Protein AF-A0A4P6EWJ6-F1 (afdb_monomer_lite)

pLDDT: mean 76.12, std 19.46, range [29.45, 96.94]

Structure (mmCIF, N/CA/C/O backbone):
data_AF-A0A4P6EWJ6-F1
#
_entry.id   AF-A0A4P6EWJ6-F1
#
loop_
_atom_site.group_PDB
_atom_site.id
_atom_site.type_symbol
_atom_site.label_atom_id
_atom_site.label_alt_id
_atom_site.label_comp_id
_atom_site.label_asym_id
_atom_site.label_entity_id
_atom_site.label_seq_id
_atom_site.pdbx_PDB_ins_code
_atom_site.Cartn_x
_atom_site.Cartn_y
_atom_site.Cartn_z
_atom_site.occupancy
_atom_site.B_iso_or_equiv
_atom_site.auth_seq_id
_atom_site.auth_comp_id
_atom_site.auth_asym_id
_atom_site.auth_atom_id
_atom_site.pdbx_PDB_model_num
ATOM 1 N N . MET A 1 1 ? 6.687 3.082 -28.411 1.00 35.84 1 MET A N 1
ATOM 2 C CA . MET A 1 1 ? 6.601 3.868 -27.161 1.00 35.84 1 MET A CA 1
ATOM 3 C C . MET A 1 1 ? 5.174 3.800 -26.616 1.00 35.84 1 MET A C 1
ATOM 5 O O . MET A 1 1 ? 4.365 4.621 -27.014 1.00 35.84 1 MET A O 1
ATOM 9 N N . ARG A 1 2 ? 4.834 2.785 -25.804 1.00 37.81 2 ARG A N 1
ATOM 10 C CA . ARG A 1 2 ? 3.519 2.645 -25.122 1.00 37.81 2 ARG A CA 1
ATOM 11 C C . ARG A 1 2 ? 3.607 2.034 -23.703 1.00 37.81 2 ARG A C 1
ATOM 13 O O . ARG A 1 2 ? 2.578 1.825 -23.083 1.00 37.81 2 ARG A O 1
ATOM 20 N N . ALA A 1 3 ? 4.812 1.764 -23.190 1.00 43.00 3 ALA A N 1
ATOM 21 C CA . ALA A 1 3 ? 5.028 1.130 -21.881 1.00 43.00 3 ALA A CA 1
ATOM 22 C C . ALA A 1 3 ? 4.764 2.073 -20.690 1.00 43.00 3 ALA A C 1
ATOM 24 O O . ALA A 1 3 ? 4.282 1.634 -19.653 1.00 43.00 3 ALA A O 1
ATOM 25 N N . ALA A 1 4 ? 5.019 3.375 -20.874 1.00 55.12 4 ALA A N 1
ATOM 26 C CA . ALA A 1 4 ? 4.929 4.393 -19.824 1.00 55.12 4 ALA A CA 1
ATOM 27 C C . ALA A 1 4 ? 3.506 4.606 -19.269 1.00 55.12 4 ALA A C 1
ATOM 29 O O . ALA A 1 4 ? 3.342 5.204 -18.212 1.00 55.12 4 ALA A O 1
ATOM 30 N N . ASN A 1 5 ? 2.467 4.113 -19.954 1.00 64.19 5 ASN A N 1
ATOM 31 C CA . ASN A 1 5 ? 1.088 4.380 -19.547 1.00 64.19 5 ASN A CA 1
ATOM 32 C C . ASN A 1 5 ? 0.628 3.512 -18.367 1.00 64.19 5 ASN A C 1
ATOM 34 O O . ASN A 1 5 ? -0.222 3.956 -17.611 1.00 64.19 5 ASN A O 1
ATOM 38 N N . VAL A 1 6 ? 1.167 2.300 -18.176 1.00 69.94 6 VAL A N 1
ATOM 39 C CA . VAL A 1 6 ? 0.648 1.385 -17.134 1.00 69.94 6 VAL A CA 1
ATOM 40 C C . VAL A 1 6 ? 1.059 1.827 -15.728 1.00 69.94 6 VAL A C 1
ATOM 42 O O . VAL A 1 6 ? 0.307 1.656 -14.771 1.00 69.94 6 VAL A O 1
ATOM 45 N N . PHE A 1 7 ? 2.226 2.456 -15.595 1.00 72.88 7 PHE A N 1
ATOM 46 C CA . PHE A 1 7 ? 2.675 3.029 -14.327 1.00 72.88 7 PHE A CA 1
ATOM 47 C C . PHE A 1 7 ? 2.057 4.391 -14.034 1.00 72.88 7 PHE A C 1
ATOM 49 O O . PHE A 1 7 ? 2.180 4.865 -12.910 1.00 72.88 7 PHE A O 1
ATOM 56 N N . LEU A 1 8 ? 1.400 5.007 -15.016 1.00 76.38 8 LEU A N 1
ATOM 57 C CA . LEU A 1 8 ? 0.816 6.331 -14.926 1.00 76.38 8 LEU A CA 1
ATOM 58 C C . LEU A 1 8 ? -0.686 6.235 -14.651 1.00 76.38 8 LEU A C 1
ATOM 60 O O . LEU A 1 8 ? -1.462 5.821 -15.505 1.00 76.38 8 LEU A O 1
ATOM 64 N N . LEU A 1 9 ? -1.096 6.662 -13.466 1.00 77.38 9 LEU A N 1
ATOM 65 C CA . LEU A 1 9 ? -2.496 6.845 -13.128 1.00 77.38 9 LEU A CA 1
ATOM 66 C C . LEU A 1 9 ? -3.010 8.165 -13.673 1.00 77.38 9 LEU A C 1
ATOM 68 O O . LEU A 1 9 ? -2.427 9.223 -13.423 1.00 77.38 9 LEU A O 1
ATOM 72 N N . ASP A 1 10 ? -4.144 8.078 -14.348 1.00 82.00 10 ASP A N 1
ATOM 73 C CA . ASP A 1 10 ? -5.021 9.208 -14.586 1.00 82.00 10 ASP A CA 1
ATOM 74 C C . ASP A 1 10 ? -5.808 9.574 -13.311 1.00 82.00 10 ASP A C 1
ATOM 76 O O . ASP A 1 10 ? -5.582 9.050 -12.211 1.00 82.00 10 ASP A O 1
ATOM 80 N N . GLU A 1 11 ? -6.746 10.509 -13.448 1.00 81.50 11 GLU A N 1
ATOM 81 C CA . GLU A 1 11 ? -7.572 10.963 -12.332 1.00 81.50 11 GLU A CA 1
ATOM 82 C C . GLU A 1 11 ? -8.442 9.837 -11.743 1.00 81.50 11 GLU A C 1
ATOM 84 O O . GLU A 1 11 ? -8.641 9.785 -10.527 1.00 81.50 11 GLU A O 1
ATOM 89 N N . GLU A 1 12 ? -8.926 8.907 -12.574 1.00 89.56 12 GLU A N 1
ATOM 90 C CA . GLU A 1 12 ? -9.763 7.790 -12.129 1.00 89.56 12 GLU A CA 1
ATOM 91 C C . GLU A 1 12 ? -8.951 6.771 -11.329 1.00 89.56 12 GLU A C 1
ATOM 93 O O . GLU A 1 12 ? -9.390 6.326 -10.265 1.00 89.56 12 GLU A O 1
ATOM 98 N N . GLY A 1 13 ? -7.742 6.448 -11.789 1.00 89.06 13 GLY A N 1
ATOM 99 C CA . GLY A 1 13 ? -6.823 5.559 -11.087 1.00 89.06 13 GLY A CA 1
ATOM 100 C C . GLY A 1 13 ? -6.373 6.131 -9.748 1.00 89.06 13 GLY A C 1
ATOM 101 O O . GLY A 1 13 ? -6.347 5.420 -8.737 1.00 89.06 13 GLY A O 1
ATOM 102 N N . LEU A 1 14 ? -6.086 7.436 -9.702 1.00 85.19 14 LEU A N 1
ATOM 103 C CA . LEU A 1 14 ? -5.769 8.125 -8.453 1.00 85.19 14 LEU A CA 1
ATOM 104 C C . LEU A 1 14 ? -6.970 8.134 -7.498 1.00 85.19 14 LEU A C 1
ATOM 106 O O . LEU A 1 14 ? -6.815 7.869 -6.304 1.00 85.19 14 LEU A O 1
ATOM 110 N N . ALA A 1 15 ? -8.174 8.398 -8.011 1.00 88.31 15 ALA A N 1
ATOM 111 C CA . ALA A 1 15 ? -9.394 8.347 -7.215 1.00 88.31 15 ALA A CA 1
ATOM 112 C C . ALA A 1 15 ? -9.649 6.944 -6.651 1.00 88.31 15 ALA A C 1
ATOM 114 O O . ALA A 1 15 ? -10.010 6.821 -5.477 1.00 88.31 15 ALA A O 1
ATOM 115 N N . LEU A 1 16 ? -9.417 5.893 -7.444 1.00 94.38 16 LEU A N 1
ATOM 116 C CA . LEU A 1 16 ? -9.535 4.510 -6.994 1.00 94.38 16 LEU A CA 1
ATOM 117 C C . LEU A 1 16 ? -8.551 4.219 -5.858 1.00 94.38 16 LEU A C 1
ATOM 119 O O . LEU A 1 16 ? -8.975 3.768 -4.795 1.00 94.38 16 LEU A O 1
ATOM 123 N N . LEU A 1 17 ? -7.266 4.544 -6.029 1.00 92.06 17 LEU A N 1
ATOM 124 C CA . LEU A 1 17 ? -6.255 4.379 -4.982 1.00 92.06 17 LEU A CA 1
ATOM 125 C C . LEU A 1 17 ? -6.685 5.036 -3.659 1.00 92.06 17 LEU A C 1
ATOM 127 O O . LEU A 1 17 ? -6.653 4.401 -2.602 1.00 92.06 17 LEU A O 1
ATOM 131 N N . LEU A 1 18 ? -7.113 6.300 -3.715 1.00 88.38 18 LEU A N 1
ATOM 132 C CA . LEU A 1 18 ? -7.520 7.053 -2.528 1.00 88.38 18 LEU A CA 1
ATOM 133 C C . LEU A 1 18 ? -8.762 6.454 -1.862 1.00 88.38 18 LEU A C 1
ATOM 135 O O . LEU A 1 18 ? -8.810 6.360 -0.634 1.00 88.38 18 LEU A O 1
ATOM 139 N N . LYS A 1 19 ? -9.735 5.992 -2.655 1.00 94.38 19 LYS A N 1
ATOM 140 C CA . LYS A 1 19 ? -10.938 5.317 -2.151 1.00 94.38 19 LYS A CA 1
ATOM 141 C C . LYS A 1 19 ? -10.616 3.966 -1.511 1.00 94.38 19 LYS A C 1
ATOM 143 O O . LYS A 1 19 ? -11.203 3.654 -0.480 1.00 94.38 19 LYS A O 1
ATOM 148 N N . LEU A 1 20 ? -9.664 3.198 -2.046 1.00 95.31 20 LEU A N 1
ATOM 149 C CA . LEU A 1 20 ? -9.211 1.942 -1.432 1.00 95.31 20 LEU A CA 1
ATOM 150 C C . LEU A 1 20 ? -8.508 2.188 -0.090 1.00 95.31 20 LEU A C 1
ATOM 152 O O . LEU A 1 20 ? -8.797 1.509 0.894 1.00 95.31 20 LEU A O 1
ATOM 156 N N . ILE A 1 21 ? -7.637 3.197 -0.017 1.00 91.75 21 ILE A N 1
ATOM 157 C CA . ILE A 1 21 ? -6.984 3.608 1.235 1.00 91.75 21 ILE A CA 1
ATOM 158 C C . ILE A 1 21 ? -8.031 4.066 2.266 1.00 91.75 21 ILE A C 1
ATOM 160 O O . ILE A 1 21 ? -8.003 3.629 3.417 1.00 91.75 21 ILE A O 1
ATOM 164 N N . TYR A 1 22 ? -8.995 4.894 1.851 1.00 93.44 22 TYR A N 1
ATOM 165 C CA . TYR A 1 22 ? -10.098 5.340 2.705 1.00 93.44 22 TYR A CA 1
ATOM 166 C C . TYR A 1 22 ? -10.958 4.165 3.193 1.00 93.44 22 TYR A C 1
ATOM 168 O O . TYR A 1 22 ? -11.315 4.094 4.367 1.00 93.44 22 TYR A O 1
ATOM 176 N N . ARG A 1 23 ? -11.242 3.193 2.318 1.00 96.00 23 ARG A N 1
ATOM 177 C CA . ARG A 1 23 ? -11.996 1.984 2.663 1.00 96.00 23 ARG A CA 1
ATOM 178 C C . ARG A 1 23 ? -11.313 1.179 3.767 1.00 96.00 23 ARG A C 1
ATOM 180 O O . ARG A 1 23 ? -12.006 0.728 4.674 1.00 96.00 23 ARG A O 1
ATOM 187 N N . ARG A 1 24 ? -9.981 1.046 3.740 1.00 93.94 24 ARG A N 1
ATOM 188 C CA . ARG A 1 24 ? -9.231 0.390 4.828 1.00 93.94 24 ARG A CA 1
ATOM 189 C C . ARG A 1 24 ? -9.426 1.104 6.169 1.00 93.94 24 ARG A C 1
ATOM 191 O O . ARG A 1 24 ? -9.670 0.446 7.174 1.00 93.94 24 ARG A O 1
ATOM 198 N N . MET A 1 25 ? -9.409 2.439 6.180 1.00 94.19 25 MET A N 1
ATOM 199 C CA . MET A 1 25 ? -9.667 3.222 7.400 1.00 94.19 25 MET A CA 1
ATOM 200 C C . MET A 1 25 ? -11.081 3.001 7.938 1.00 94.19 25 MET A C 1
ATOM 202 O O . MET A 1 25 ? -11.260 2.865 9.144 1.00 94.19 25 MET A O 1
ATOM 206 N N . GLU A 1 26 ? -12.085 2.949 7.059 1.00 96.44 26 GLU A N 1
ATOM 207 C CA . GLU A 1 26 ? -13.473 2.668 7.450 1.00 96.44 26 GLU A CA 1
ATOM 208 C C . GLU A 1 26 ? -13.625 1.278 8.076 1.00 96.44 26 GLU A C 1
ATOM 210 O O . GLU A 1 26 ? -14.341 1.119 9.069 1.00 96.44 26 GLU A O 1
ATOM 215 N N . MET A 1 27 ? -12.942 0.273 7.522 1.00 95.69 27 MET A N 1
ATOM 216 C CA . MET A 1 27 ? -12.944 -1.084 8.071 1.00 95.69 27 MET A CA 1
ATOM 217 C C . MET A 1 27 ? -12.336 -1.122 9.473 1.00 95.69 27 MET A C 1
ATOM 219 O O . MET A 1 27 ? -12.952 -1.654 10.397 1.00 95.69 27 MET A O 1
ATOM 223 N N . ASP A 1 28 ? -11.172 -0.502 9.650 1.00 95.44 28 ASP A N 1
ATOM 224 C CA . ASP A 1 28 ? -10.484 -0.442 10.937 1.00 95.44 28 ASP A CA 1
ATOM 225 C C . ASP A 1 28 ? -11.310 0.308 11.999 1.00 95.44 28 ASP A C 1
ATOM 227 O O . ASP A 1 28 ? -11.557 -0.206 13.091 1.00 95.44 28 ASP A O 1
ATOM 231 N N . ILE A 1 29 ? -11.857 1.476 11.646 1.00 96.69 29 ILE A N 1
ATOM 232 C CA . ILE A 1 29 ? -12.776 2.238 12.506 1.00 96.69 29 ILE A CA 1
ATOM 233 C C . ILE A 1 29 ? -14.011 1.401 12.866 1.00 96.69 29 ILE A C 1
ATOM 235 O O . ILE A 1 29 ? -14.494 1.470 13.999 1.00 96.69 29 ILE A O 1
ATOM 239 N N . THR A 1 30 ? -14.533 0.598 11.938 1.00 96.94 30 THR A N 1
ATOM 240 C CA . THR A 1 30 ? -15.674 -0.292 12.200 1.00 96.94 30 THR A CA 1
ATOM 241 C C . THR A 1 30 ? -15.310 -1.401 13.193 1.00 96.94 30 THR A C 1
ATOM 243 O O . THR A 1 30 ? -16.078 -1.640 14.128 1.00 96.94 30 THR A O 1
ATOM 246 N N . SER A 1 31 ? -14.137 -2.033 13.058 1.00 94.50 31 SER A N 1
ATOM 247 C CA . SER A 1 31 ? -13.639 -3.039 14.017 1.00 94.50 31 SER A CA 1
ATOM 248 C C . SER A 1 31 ? -13.463 -2.451 15.425 1.00 94.50 31 SER A C 1
ATOM 250 O O . SER A 1 31 ? -13.846 -3.063 16.428 1.00 94.50 31 SER A O 1
ATOM 252 N N . GLU A 1 32 ? -12.958 -1.221 15.523 1.00 94.50 32 GLU A N 1
ATOM 253 C CA . GLU A 1 32 ? -12.807 -0.494 16.791 1.00 94.50 32 GLU A CA 1
ATOM 254 C C . GLU A 1 32 ? -14.163 -0.178 17.449 1.00 94.50 32 GLU A C 1
ATOM 256 O O . GLU A 1 32 ? -14.333 -0.357 18.658 1.00 94.50 32 GLU A O 1
ATOM 261 N N . HIS A 1 33 ? -15.177 0.217 16.666 1.00 96.06 33 HIS A N 1
ATOM 262 C CA . HIS A 1 33 ? -16.541 0.387 17.186 1.00 96.06 33 HIS A CA 1
ATOM 263 C C . HIS A 1 33 ? -17.119 -0.927 17.719 1.00 96.06 33 HIS A C 1
ATOM 265 O O . HIS A 1 33 ? -17.754 -0.938 18.776 1.00 96.06 33 HIS A O 1
ATOM 271 N N . GLN A 1 34 ? -16.911 -2.039 17.008 1.00 95.69 34 GLN A N 1
ATOM 272 C CA . GLN A 1 34 ? -17.389 -3.349 17.451 1.00 95.69 34 GLN A CA 1
ATOM 273 C C . GLN A 1 34 ? -16.730 -3.768 18.771 1.00 95.69 34 GLN A C 1
ATOM 275 O O . GLN A 1 34 ? -17.418 -4.261 19.668 1.00 95.69 34 GLN A O 1
ATOM 280 N N . GLU A 1 35 ? -15.430 -3.518 18.941 1.00 93.88 35 GLU A N 1
ATOM 281 C CA . GLU A 1 35 ? -14.739 -3.740 20.216 1.00 93.88 35 GLU A CA 1
ATOM 282 C C . GLU A 1 35 ? -15.316 -2.876 21.340 1.00 93.88 35 GLU A C 1
ATOM 284 O O . GLU A 1 35 ? -15.569 -3.381 22.438 1.00 93.88 35 GLU A O 1
ATOM 289 N N . LEU A 1 36 ? -15.587 -1.598 21.067 1.00 94.38 36 LEU A N 1
ATOM 290 C CA . LEU A 1 36 ? -16.180 -0.689 22.045 1.00 94.38 36 LEU A CA 1
ATOM 291 C C . LEU A 1 36 ? -17.557 -1.188 22.520 1.00 94.38 36 LEU A C 1
ATOM 293 O O . LEU A 1 36 ? -17.818 -1.218 23.725 1.00 94.38 36 LEU A O 1
ATOM 297 N N . ILE A 1 37 ? -18.403 -1.661 21.597 1.00 95.44 37 ILE A N 1
ATOM 298 C CA . ILE A 1 37 ? -19.711 -2.266 21.904 1.00 95.44 37 ILE A CA 1
ATOM 299 C C . ILE A 1 37 ? -19.540 -3.519 22.777 1.00 95.44 37 ILE A C 1
ATOM 301 O O . ILE A 1 37 ? -20.247 -3.688 23.775 1.00 95.44 37 ILE A O 1
ATOM 305 N N . GLN A 1 38 ? -18.578 -4.390 22.451 1.00 94.88 38 GLN A N 1
ATOM 306 C CA . GLN A 1 38 ? -18.293 -5.591 23.243 1.00 94.88 38 GLN A CA 1
ATOM 307 C C . GLN A 1 38 ? -17.794 -5.256 24.658 1.00 94.88 38 GLN A C 1
ATOM 309 O O . GLN A 1 38 ? -18.154 -5.939 25.622 1.00 94.88 38 GLN A O 1
ATOM 314 N N . LEU A 1 39 ? -16.968 -4.217 24.811 1.00 92.75 39 LEU A N 1
ATOM 315 C CA . LEU A 1 39 ? -16.503 -3.745 26.117 1.00 92.75 39 LEU A CA 1
ATOM 316 C C . LEU A 1 39 ? -17.647 -3.148 26.941 1.00 92.75 39 LEU A C 1
ATOM 318 O O . LEU A 1 39 ? -17.753 -3.461 28.128 1.00 92.75 39 LEU A O 1
ATOM 322 N N . GLN A 1 40 ? -18.533 -2.370 26.316 1.00 91.94 40 GLN A N 1
ATOM 323 C CA . GLN A 1 40 ? -19.712 -1.805 26.970 1.00 91.94 40 GLN A CA 1
ATOM 324 C C . GLN A 1 40 ? -20.666 -2.898 27.470 1.00 91.94 40 GLN A C 1
ATOM 326 O O . GLN A 1 40 ? -21.129 -2.847 28.610 1.00 91.94 40 GLN A O 1
ATOM 331 N N . ALA A 1 41 ? -20.917 -3.929 26.656 1.00 92.75 41 ALA A N 1
ATOM 332 C CA . ALA A 1 41 ? -21.726 -5.077 27.062 1.00 92.75 41 ALA A CA 1
ATOM 333 C C . ALA A 1 41 ? -21.132 -5.774 28.302 1.00 92.75 41 ALA A C 1
ATOM 335 O O . ALA A 1 41 ? -21.830 -5.974 29.298 1.00 92.75 41 ALA A O 1
ATOM 336 N N . LYS A 1 42 ? -19.816 -6.035 28.300 1.00 90.50 42 LYS A N 1
ATOM 337 C CA . LYS A 1 42 ? -19.099 -6.624 29.448 1.00 90.50 42 LYS A CA 1
ATOM 338 C C . LYS A 1 42 ? -19.153 -5.733 30.697 1.00 90.50 42 LYS A C 1
ATOM 340 O O . LYS A 1 42 ? -19.256 -6.240 31.814 1.00 90.50 42 LYS A O 1
ATOM 345 N N . GLN A 1 43 ? -19.089 -4.412 30.538 1.00 87.38 43 GLN A N 1
ATOM 346 C CA . GLN A 1 43 ? -19.181 -3.451 31.643 1.00 87.38 43 GLN A CA 1
ATOM 347 C C . GLN A 1 43 ? -20.584 -3.435 32.275 1.00 87.38 43 GLN A C 1
ATOM 349 O O . GLN A 1 43 ? -20.715 -3.378 33.505 1.00 87.38 43 GLN A O 1
ATOM 354 N N . ASN A 1 44 ? -21.630 -3.534 31.449 1.00 87.06 44 ASN A N 1
ATOM 355 C CA . ASN A 1 44 ? -23.016 -3.632 31.902 1.00 87.06 44 ASN A CA 1
ATOM 356 C C . ASN A 1 44 ? -23.253 -4.926 32.698 1.00 87.06 44 ASN A C 1
ATOM 358 O O . ASN A 1 44 ? -23.840 -4.876 33.778 1.00 87.06 44 ASN A O 1
ATOM 362 N N . GLU A 1 45 ? -22.723 -6.061 32.231 1.00 87.94 45 GLU A N 1
ATOM 363 C CA . GLU A 1 45 ? -22.791 -7.342 32.952 1.00 87.94 45 GLU A CA 1
ATOM 364 C C . GLU A 1 45 ? -22.064 -7.302 34.307 1.00 87.94 45 GLU A C 1
ATOM 366 O O . GLU A 1 45 ? -22.560 -7.826 35.306 1.00 87.94 45 GLU A O 1
ATOM 371 N N . LEU A 1 46 ? -20.886 -6.671 34.368 1.00 84.94 46 LEU A N 1
ATOM 372 C CA . LEU A 1 46 ? -20.119 -6.534 35.611 1.00 84.94 46 LEU A CA 1
ATOM 373 C C . LEU A 1 46 ? -20.803 -5.608 36.618 1.00 84.94 46 LEU A C 1
ATOM 375 O O . LEU A 1 46 ? -20.755 -5.873 37.818 1.00 84.94 46 LEU A O 1
ATOM 379 N N . SER A 1 47 ? -21.470 -4.554 36.145 1.00 79.00 47 SER A N 1
ATOM 380 C CA . SER A 1 47 ? -22.176 -3.597 37.005 1.00 79.00 47 SER A CA 1
ATOM 381 C C . SER A 1 47 ? -23.380 -4.216 37.725 1.00 79.00 47 SER A C 1
ATOM 383 O O . SER A 1 47 ? -23.800 -3.697 38.755 1.00 79.00 47 SER A O 1
ATOM 385 N N . GLN A 1 48 ? -23.895 -5.349 37.236 1.00 81.62 48 GLN A N 1
ATOM 386 C CA . GLN A 1 48 ? -24.953 -6.119 37.896 1.00 81.62 48 GLN A CA 1
ATOM 387 C C . GLN A 1 48 ? -24.434 -7.039 39.018 1.00 81.62 48 GLN A C 1
ATOM 389 O O . GLN A 1 48 ? -25.231 -7.563 39.794 1.00 81.62 48 GLN A O 1
ATOM 394 N N . LYS A 1 49 ? -23.114 -7.251 39.139 1.00 80.00 49 LYS A N 1
ATOM 395 C CA . LYS A 1 49 ? -22.516 -8.164 40.126 1.00 80.00 49 LYS A CA 1
ATOM 396 C C . LYS A 1 49 ? -21.847 -7.383 41.266 1.00 80.00 49 LYS A C 1
ATOM 398 O O . LYS A 1 49 ? -20.839 -6.712 41.066 1.00 80.00 49 LYS A O 1
ATOM 403 N N . SER A 1 50 ? -22.324 -7.525 42.503 1.00 73.81 50 SER A N 1
ATOM 404 C CA . SER A 1 50 ? -21.717 -6.888 43.689 1.00 73.81 50 SER A CA 1
ATOM 405 C C . SER A 1 50 ? -20.480 -7.644 44.208 1.00 73.81 50 SER A C 1
ATOM 407 O O . SER A 1 50 ? -20.532 -8.864 44.351 1.00 73.81 50 SER A O 1
ATOM 409 N N . GLY A 1 51 ? -19.382 -6.940 44.524 1.00 77.88 51 GLY A N 1
ATOM 410 C CA . GLY A 1 51 ? -18.190 -7.511 45.179 1.00 77.88 51 GLY A CA 1
ATOM 411 C C . GLY A 1 51 ? -16.884 -6.735 44.927 1.00 77.88 51 GLY A C 1
ATOM 412 O O . GLY A 1 51 ? -16.738 -6.076 43.902 1.00 77.88 51 GLY A O 1
ATOM 413 N N . LEU A 1 52 ? -15.911 -6.847 45.840 1.00 76.50 52 LEU A N 1
ATOM 414 C CA . LEU A 1 52 ? -14.605 -6.151 45.792 1.00 76.50 52 LEU A CA 1
ATOM 415 C C . LEU A 1 52 ? -13.740 -6.557 44.575 1.00 76.50 52 LEU A C 1
ATOM 417 O O . LEU A 1 52 ? -13.060 -5.732 43.969 1.00 76.50 52 LEU A O 1
ATOM 421 N N . PHE A 1 53 ? -13.815 -7.824 44.156 1.00 76.75 53 PHE A N 1
ATOM 422 C CA . PHE A 1 53 ? -13.182 -8.288 42.914 1.00 76.75 53 PHE A CA 1
ATOM 423 C C . PHE A 1 53 ? -13.861 -7.709 41.663 1.00 76.75 53 PHE A C 1
ATOM 425 O O . PHE A 1 53 ? -13.195 -7.424 40.667 1.00 76.75 53 PHE A O 1
ATOM 432 N N . ASN A 1 54 ? -15.174 -7.464 41.721 1.00 76.38 54 ASN A N 1
ATOM 433 C CA . ASN A 1 54 ? -15.918 -6.882 40.605 1.00 76.38 54 ASN A CA 1
ATOM 434 C C . ASN A 1 54 ? -15.610 -5.391 40.440 1.00 76.38 54 ASN A C 1
ATOM 436 O O . ASN A 1 54 ? -15.566 -4.922 39.307 1.00 76.38 54 ASN A O 1
ATOM 440 N N . SER A 1 55 ? -15.323 -4.655 41.522 1.00 73.19 55 SER A N 1
ATOM 441 C CA . SER A 1 55 ? -14.902 -3.250 41.424 1.00 73.19 55 SER A CA 1
ATOM 442 C C . SER A 1 55 ? -13.521 -3.087 40.784 1.00 73.19 55 SER A C 1
ATOM 444 O O . SER A 1 55 ? -13.340 -2.186 39.968 1.00 73.19 55 SER A O 1
ATOM 446 N N . LEU A 1 56 ? -12.566 -3.976 41.088 1.00 77.81 56 LEU A N 1
ATOM 447 C CA . LEU A 1 56 ? -11.254 -3.971 40.428 1.00 77.81 56 LEU A CA 1
ATOM 448 C C . LEU A 1 56 ? -11.376 -4.334 38.942 1.00 77.81 56 LEU A C 1
ATOM 450 O O . LEU A 1 56 ? -10.851 -3.621 38.087 1.00 77.81 56 LEU A O 1
ATOM 454 N N . ASN A 1 57 ? -12.137 -5.386 38.618 1.00 78.19 57 ASN A N 1
ATOM 455 C CA . ASN A 1 57 ? -12.413 -5.757 37.227 1.00 78.19 57 ASN A CA 1
ATOM 456 C C . ASN A 1 57 ? -13.116 -4.634 36.457 1.00 78.19 57 ASN A C 1
ATOM 458 O O . ASN A 1 57 ? -12.778 -4.388 35.300 1.00 78.19 57 ASN A O 1
ATOM 462 N N . LYS A 1 58 ? -14.056 -3.929 37.096 1.00 81.44 58 LYS A N 1
ATOM 463 C CA . LYS A 1 58 ? -14.731 -2.771 36.510 1.00 81.44 58 LYS A CA 1
ATOM 464 C C . LYS A 1 58 ? -13.737 -1.659 36.181 1.00 81.44 58 LYS A C 1
ATOM 466 O O . LYS A 1 58 ? -13.699 -1.236 35.038 1.00 81.44 58 LYS A O 1
ATOM 471 N N . MET A 1 59 ? -12.865 -1.270 37.113 1.00 82.00 59 MET A N 1
ATOM 472 C CA . MET A 1 59 ? -11.855 -0.230 36.871 1.00 82.00 59 MET A CA 1
ATOM 473 C C . MET A 1 59 ? -10.945 -0.558 35.673 1.00 82.00 59 MET A C 1
ATOM 475 O O . MET A 1 59 ? -10.695 0.303 34.832 1.00 82.00 59 MET A O 1
ATOM 479 N N . HIS A 1 60 ? -10.488 -1.810 35.550 1.00 83.19 60 HIS A N 1
ATOM 480 C CA . HIS A 1 60 ? -9.692 -2.237 34.395 1.00 83.19 60 HIS A CA 1
ATOM 481 C C . HIS A 1 60 ? -10.474 -2.162 33.076 1.00 83.19 60 HIS A C 1
ATOM 483 O O . HIS A 1 60 ? -9.915 -1.769 32.051 1.00 83.19 60 HIS A O 1
ATOM 489 N N . LYS A 1 61 ? -11.762 -2.527 33.084 1.00 86.56 61 LYS A N 1
ATOM 490 C CA . LYS A 1 61 ? -12.624 -2.437 31.897 1.00 86.56 61 LYS A CA 1
ATOM 491 C C . LYS A 1 61 ? -12.976 -0.998 31.539 1.00 86.56 61 LYS A C 1
ATOM 493 O O . LYS A 1 61 ? -12.961 -0.684 30.357 1.00 86.56 61 LYS A O 1
ATOM 498 N N . ASP A 1 62 ? -13.191 -0.133 32.523 1.00 86.00 62 ASP A N 1
ATOM 499 C CA . ASP A 1 62 ? -13.426 1.300 32.327 1.00 86.00 62 ASP A CA 1
ATOM 500 C C . ASP A 1 62 ? -12.193 1.958 31.685 1.00 86.00 62 ASP A C 1
ATOM 502 O O . ASP A 1 62 ? -12.312 2.719 30.725 1.00 86.00 62 ASP A O 1
ATOM 506 N N . GLN A 1 63 ? -10.990 1.594 32.144 1.00 90.75 63 GLN A N 1
ATOM 507 C CA . GLN A 1 63 ? -9.744 2.060 31.537 1.00 90.75 63 GLN A CA 1
ATOM 508 C C . GLN A 1 63 ? -9.577 1.544 30.099 1.00 90.75 63 GLN A C 1
ATOM 510 O O . GLN A 1 63 ? -9.179 2.309 29.222 1.00 90.75 63 GLN A O 1
ATOM 515 N N . ALA A 1 64 ? -9.872 0.265 29.841 1.00 89.50 64 ALA A N 1
ATOM 516 C CA . ALA A 1 64 ? -9.820 -0.296 28.490 1.00 89.50 64 ALA A CA 1
ATOM 517 C C . ALA A 1 64 ? -10.826 0.395 27.554 1.00 89.50 64 ALA A C 1
ATOM 519 O O . ALA A 1 64 ? -10.448 0.820 26.467 1.00 89.50 64 ALA A O 1
ATOM 520 N N . PHE A 1 65 ? -12.068 0.583 28.006 1.00 92.69 65 PHE A N 1
ATOM 521 C CA . PHE A 1 65 ? -13.116 1.293 27.275 1.00 92.69 65 PHE A CA 1
ATOM 522 C C . PHE A 1 65 ? -12.684 2.720 26.920 1.00 92.69 65 PHE A C 1
ATOM 524 O O . PHE A 1 65 ? -12.747 3.106 25.757 1.00 92.69 65 PHE A O 1
ATOM 531 N N . SER A 1 66 ? -12.159 3.474 27.894 1.00 91.69 66 SER A N 1
ATOM 532 C CA . SER A 1 66 ? -11.675 4.839 27.667 1.00 91.69 66 SER A CA 1
ATOM 533 C C . SER A 1 66 ? -10.526 4.893 26.655 1.00 91.69 66 SER A C 1
ATOM 535 O O . SER A 1 66 ? -10.495 5.805 25.834 1.00 91.69 66 SER A O 1
ATOM 537 N N . LYS A 1 67 ? -9.596 3.927 26.685 1.00 92.38 67 LYS A N 1
ATOM 538 C CA . LYS A 1 67 ? -8.490 3.848 25.714 1.00 92.38 67 LYS A CA 1
ATOM 539 C C . LYS A 1 67 ? -8.979 3.553 24.296 1.00 92.38 67 LYS A C 1
ATOM 541 O O . LYS A 1 67 ? -8.517 4.197 23.360 1.00 92.38 67 LYS A O 1
ATOM 546 N N . VAL A 1 68 ? -9.903 2.600 24.135 1.00 92.50 68 VAL A N 1
ATOM 547 C CA . VAL A 1 68 ? -10.497 2.276 22.824 1.00 92.50 68 VAL A CA 1
ATOM 548 C C . VAL A 1 68 ? -11.284 3.472 22.293 1.00 92.50 68 VAL A C 1
ATOM 550 O O . VAL A 1 68 ? -11.109 3.853 21.142 1.00 92.50 68 VAL A O 1
ATOM 553 N N . GLN A 1 69 ? -12.085 4.123 23.140 1.00 94.75 69 GLN A N 1
ATOM 554 C CA . GLN A 1 69 ? -12.847 5.313 22.761 1.00 94.75 69 GLN A CA 1
ATOM 555 C C . GLN A 1 69 ? -11.935 6.465 22.316 1.00 94.75 69 GLN A C 1
ATOM 557 O O . GLN A 1 69 ? -12.197 7.100 21.297 1.00 94.75 69 GLN A O 1
ATOM 562 N N . GLU A 1 70 ? -10.852 6.731 23.049 1.00 94.06 70 GLU A N 1
ATOM 563 C CA . GLU A 1 70 ? -9.882 7.762 22.678 1.00 94.06 70 GLU A CA 1
ATOM 564 C C . GLU A 1 70 ? -9.185 7.436 21.350 1.00 94.06 70 GLU A C 1
ATOM 566 O O . GLU A 1 70 ? -9.098 8.299 20.473 1.00 94.06 70 GLU A O 1
ATOM 571 N N . ARG A 1 71 ? -8.731 6.189 21.171 1.00 92.00 71 ARG A N 1
ATOM 572 C CA . ARG A 1 71 ? -8.116 5.729 19.919 1.00 92.00 71 ARG A CA 1
ATOM 573 C C . ARG A 1 71 ? -9.078 5.872 18.742 1.00 92.00 71 ARG A C 1
ATOM 575 O O . ARG A 1 71 ? -8.690 6.395 17.702 1.00 92.00 71 ARG A O 1
ATOM 582 N N . LEU A 1 72 ? -10.338 5.489 18.929 1.00 94.81 72 LEU A N 1
ATOM 583 C CA . LEU A 1 72 ? -11.384 5.605 17.923 1.00 94.81 72 LEU A CA 1
ATOM 584 C C . LEU A 1 72 ? -11.616 7.059 17.490 1.00 94.81 72 LEU A C 1
ATOM 586 O O . LEU A 1 72 ? -11.623 7.342 16.293 1.00 94.81 72 LEU A O 1
ATOM 590 N N . LEU A 1 73 ? -11.730 7.988 18.445 1.00 94.88 73 LEU A N 1
ATOM 591 C CA . LEU A 1 73 ? -11.870 9.419 18.148 1.00 94.88 73 LEU A CA 1
ATOM 592 C C . LEU A 1 73 ? -10.672 9.953 17.353 1.00 94.88 73 LEU A C 1
ATOM 594 O O . LEU A 1 73 ? -10.843 10.726 16.412 1.00 94.88 73 LEU A O 1
ATOM 598 N N . ARG A 1 74 ? -9.454 9.521 17.699 1.00 93.25 74 ARG A N 1
ATOM 599 C CA . ARG A 1 74 ? -8.234 9.915 16.980 1.00 93.25 74 ARG A CA 1
ATOM 600 C C . ARG A 1 74 ? -8.189 9.339 15.563 1.00 93.25 74 ARG A C 1
ATOM 602 O O . ARG A 1 74 ? -7.833 10.067 14.642 1.00 93.25 74 ARG A O 1
ATOM 609 N N . LYS A 1 75 ? -8.588 8.077 15.366 1.00 93.56 75 LYS A N 1
ATOM 610 C CA . LYS A 1 75 ? -8.690 7.446 14.037 1.00 93.56 75 LYS A CA 1
ATOM 611 C C . LYS A 1 75 ? -9.747 8.126 13.163 1.00 93.56 75 LYS A C 1
ATOM 613 O O . LYS A 1 75 ? -9.482 8.380 11.992 1.00 93.56 75 LYS A O 1
ATOM 618 N N . GLN A 1 76 ? -10.896 8.494 13.733 1.00 95.56 76 GLN A N 1
ATOM 619 C CA . GLN A 1 76 ? -11.927 9.280 13.044 1.00 95.56 76 GLN A CA 1
ATOM 620 C C . GLN A 1 76 ? -11.409 10.664 12.644 1.00 95.56 76 GLN A C 1
ATOM 622 O O . GLN A 1 76 ? -11.519 11.036 11.481 1.00 95.56 76 GLN A O 1
ATOM 627 N N . ALA A 1 77 ? -10.764 11.389 13.563 1.00 92.44 77 ALA A N 1
ATOM 628 C CA . ALA A 1 77 ? -10.167 12.689 13.261 1.00 92.44 77 ALA A CA 1
ATOM 629 C C . ALA A 1 77 ? -9.085 12.594 12.171 1.00 92.44 77 ALA A C 1
ATOM 631 O O . ALA A 1 77 ? -9.015 13.448 11.286 1.00 92.44 77 ALA A O 1
ATOM 632 N N . TRP A 1 78 ? -8.263 11.540 12.204 1.00 89.50 78 TRP A N 1
ATOM 633 C CA . TRP A 1 78 ? -7.266 11.272 11.169 1.00 89.50 78 TRP A CA 1
ATOM 634 C C . TRP A 1 78 ? -7.941 11.019 9.815 1.00 89.50 78 TRP A C 1
ATOM 636 O O . TRP A 1 78 ? -7.577 11.653 8.827 1.00 89.50 78 TRP A O 1
ATOM 646 N N . ARG A 1 79 ? -8.962 10.152 9.768 1.00 92.94 79 ARG A N 1
ATOM 647 C CA . ARG A 1 79 ? -9.740 9.858 8.555 1.00 92.94 79 ARG A CA 1
ATOM 648 C C . ARG A 1 79 ? -10.402 11.113 7.989 1.00 92.94 79 ARG A C 1
ATOM 650 O O . ARG A 1 79 ? -10.376 11.316 6.780 1.00 92.94 79 ARG A O 1
ATOM 657 N N . ASP A 1 80 ? -10.991 11.950 8.833 1.00 92.38 80 ASP A N 1
ATOM 658 C CA . ASP A 1 80 ? -11.679 13.163 8.390 1.00 92.38 80 ASP A CA 1
ATOM 659 C C . ASP A 1 80 ? -10.682 14.179 7.819 1.00 92.38 80 ASP A C 1
ATOM 661 O O . ASP A 1 80 ? -10.925 14.743 6.752 1.00 92.38 80 ASP A O 1
ATOM 665 N N . SER A 1 81 ? -9.516 14.335 8.457 1.00 87.19 81 SER A N 1
ATOM 666 C CA . SER A 1 81 ? -8.408 15.138 7.921 1.00 87.19 81 SER A CA 1
ATOM 667 C C . SER A 1 81 ? -7.901 14.593 6.578 1.00 87.19 81 SER A C 1
ATOM 669 O O . SER A 1 81 ? -7.687 15.349 5.627 1.00 87.19 81 SER A O 1
ATOM 671 N N . TRP A 1 82 ? -7.772 13.266 6.464 1.00 85.12 82 TRP A N 1
ATOM 672 C CA . TRP A 1 82 ? -7.419 12.591 5.217 1.00 85.12 82 TRP A CA 1
ATOM 673 C C . TRP A 1 82 ? -8.456 12.860 4.120 1.00 85.12 82 TRP A C 1
ATOM 675 O O . TRP A 1 82 ? -8.129 13.327 3.033 1.00 85.12 82 TRP A O 1
ATOM 685 N N . SER A 1 83 ? -9.736 12.653 4.411 1.00 88.69 83 SER A N 1
ATOM 686 C CA . SER A 1 83 ? -10.816 12.913 3.461 1.00 88.69 83 SER A CA 1
ATOM 687 C C . SER A 1 83 ? -10.819 14.368 2.993 1.00 88.69 83 SER A C 1
ATOM 689 O O . SER A 1 83 ? -10.854 14.627 1.792 1.00 88.69 83 SER A O 1
ATOM 691 N N . PHE A 1 84 ? -10.711 15.319 3.921 1.00 85.31 84 PHE A N 1
ATOM 692 C CA . PHE A 1 84 ? -10.649 16.746 3.609 1.00 85.31 84 PHE A CA 1
ATOM 693 C C . PHE A 1 84 ? -9.487 17.077 2.661 1.00 85.31 84 PHE A C 1
ATOM 695 O O . PHE A 1 84 ? -9.634 17.840 1.712 1.00 85.31 84 PHE A O 1
ATOM 702 N N . ARG A 1 85 ? -8.311 16.479 2.873 1.00 79.81 85 ARG A N 1
ATOM 703 C CA . ARG A 1 85 ? -7.125 16.816 2.081 1.00 79.81 85 ARG A CA 1
ATOM 704 C C . ARG A 1 85 ? -7.065 16.121 0.718 1.00 79.81 85 ARG A C 1
ATOM 706 O O . ARG A 1 85 ? -6.511 16.709 -0.209 1.00 79.81 85 ARG A O 1
ATOM 713 N N . TYR A 1 86 ? -7.590 14.903 0.585 1.00 81.44 86 TYR A N 1
ATOM 714 C CA . TYR A 1 86 ? -7.383 14.089 -0.626 1.00 81.44 86 TYR A CA 1
ATOM 715 C C . TYR A 1 86 ? -8.668 13.711 -1.352 1.00 81.44 86 TYR A C 1
ATOM 717 O O . TYR A 1 86 ? -8.649 13.576 -2.571 1.00 81.44 86 TYR A O 1
ATOM 725 N N . MET A 1 87 ? -9.785 13.576 -0.638 1.00 82.88 87 MET A N 1
ATOM 726 C CA . MET A 1 87 ? -11.076 13.235 -1.239 1.00 82.88 87 MET A CA 1
ATOM 727 C C . MET A 1 87 ? -11.878 14.483 -1.617 1.00 82.88 87 MET A C 1
ATOM 729 O O . MET A 1 87 ? -12.530 14.499 -2.656 1.00 82.88 87 MET A O 1
ATOM 733 N N . GLU A 1 88 ? -11.830 15.550 -0.817 1.00 83.88 88 GLU A N 1
ATOM 734 C CA . GLU A 1 88 ? -12.563 16.789 -1.110 1.00 83.88 88 GLU A CA 1
ATOM 735 C C . GLU A 1 88 ? -12.074 17.523 -2.372 1.00 83.88 88 GLU A C 1
ATOM 737 O O . GLU A 1 88 ? -12.923 18.033 -3.108 1.00 83.88 88 GLU A O 1
ATOM 742 N N . PRO A 1 89 ? -10.765 17.545 -2.702 1.00 81.44 89 PRO A N 1
ATOM 743 C CA . PRO A 1 89 ? -10.290 18.149 -3.949 1.00 81.44 89 PRO A CA 1
ATOM 744 C C . PRO A 1 89 ? -10.547 17.306 -5.206 1.00 81.44 89 PRO A C 1
ATOM 746 O O . PRO A 1 89 ? -10.246 17.770 -6.303 1.00 81.44 89 PRO A O 1
ATOM 749 N N . MET A 1 90 ? -11.052 16.076 -5.064 1.00 83.75 90 MET A N 1
ATOM 750 C CA . MET A 1 90 ? -11.403 15.203 -6.189 1.00 83.75 90 MET A CA 1
ATOM 751 C C . MET A 1 90 ? -12.470 15.865 -7.077 1.00 83.75 90 MET A C 1
ATOM 753 O O . MET A 1 90 ? -13.314 16.613 -6.577 1.00 83.75 90 MET A O 1
ATOM 757 N N . SER A 1 91 ? -12.478 15.592 -8.384 1.00 85.06 91 SER A N 1
ATOM 758 C CA . SER A 1 91 ? -13.530 16.118 -9.261 1.00 85.06 91 SER A CA 1
ATOM 759 C C . SER A 1 91 ? -14.932 15.662 -8.845 1.00 85.06 91 SER A C 1
ATOM 761 O O . SER A 1 91 ? -15.150 14.551 -8.352 1.00 85.06 91 SER A O 1
ATOM 763 N N . GLU A 1 92 ? -15.920 16.528 -9.089 1.00 90.00 92 GLU A N 1
ATOM 764 C CA . GLU A 1 92 ? -17.333 16.271 -8.772 1.00 90.00 92 GLU A CA 1
ATOM 765 C C . GLU A 1 92 ? -17.898 15.032 -9.487 1.00 90.00 92 GLU A C 1
ATOM 767 O O . GLU A 1 92 ? -18.836 14.412 -8.994 1.00 90.00 92 GLU A O 1
ATOM 772 N N . SER A 1 93 ? -17.318 14.631 -10.623 1.00 92.25 93 SER A N 1
ATOM 773 C CA . SER A 1 93 ? -17.684 13.403 -11.339 1.00 92.25 93 SER A CA 1
ATOM 774 C C . SER A 1 93 ? -17.182 12.128 -10.653 1.00 92.25 93 SER A C 1
ATOM 776 O O . SER A 1 93 ? -17.817 11.083 -10.788 1.00 92.25 93 SER A O 1
ATOM 778 N N . LEU A 1 94 ? -16.066 12.192 -9.919 1.00 90.81 94 LEU A N 1
ATOM 779 C CA . LEU A 1 94 ? -15.433 11.038 -9.268 1.00 90.81 94 LEU A CA 1
ATOM 780 C C . LEU A 1 94 ? -15.794 10.910 -7.785 1.00 90.81 94 LEU A C 1
ATOM 782 O O . LEU A 1 94 ? -15.823 9.799 -7.248 1.00 90.81 94 LEU A O 1
ATOM 786 N N . LYS A 1 95 ? -16.136 12.018 -7.116 1.00 91.25 95 LYS A N 1
ATOM 787 C CA . LYS A 1 95 ? -16.641 12.017 -5.733 1.00 91.25 95 LYS A CA 1
ATOM 788 C C . LYS A 1 95 ? -17.758 10.990 -5.486 1.00 91.25 95 LYS A C 1
ATOM 790 O O . LYS A 1 95 ? -17.575 10.181 -4.573 1.00 91.25 95 LYS A O 1
ATOM 795 N N . PRO A 1 96 ? -18.856 10.953 -6.273 1.00 95.38 96 PRO A N 1
ATOM 796 C CA . PRO A 1 96 ? -19.966 10.035 -6.022 1.00 95.38 96 PRO A CA 1
ATOM 797 C C . PRO A 1 96 ? -19.680 8.582 -6.422 1.00 95.38 96 PRO A C 1
ATOM 799 O O . PRO A 1 96 ? -20.397 7.699 -5.959 1.00 95.38 96 PRO A O 1
ATOM 802 N N . LYS A 1 97 ? -18.665 8.311 -7.259 1.00 96.25 97 LYS A N 1
ATOM 803 C CA . LYS A 1 97 ? -18.319 6.940 -7.663 1.00 96.25 97 LYS A CA 1
ATOM 804 C C . LYS A 1 97 ? -17.787 6.154 -6.462 1.00 96.25 97 LYS A C 1
ATOM 806 O O . LYS A 1 97 ? -16.939 6.655 -5.717 1.00 96.25 97 LYS A O 1
ATOM 811 N N . SER A 1 98 ? -18.251 4.926 -6.268 1.00 95.81 98 SER A N 1
ATOM 812 C CA . SER A 1 98 ? -17.649 3.998 -5.304 1.00 95.81 98 SER A CA 1
ATOM 813 C C . SER A 1 98 ? -16.292 3.477 -5.806 1.00 95.81 98 SER A C 1
ATOM 815 O O . SER A 1 98 ? -15.896 3.744 -6.943 1.00 95.81 98 SER A O 1
ATOM 817 N N . ALA A 1 99 ? -15.545 2.763 -4.957 1.00 95.50 99 ALA A N 1
ATOM 818 C CA . ALA A 1 99 ? -14.330 2.085 -5.416 1.00 95.50 99 ALA A CA 1
ATOM 819 C C . ALA A 1 99 ? -14.692 0.988 -6.427 1.00 95.50 99 ALA A C 1
ATOM 821 O O . ALA A 1 99 ? -14.042 0.853 -7.455 1.00 95.50 99 ALA A O 1
ATOM 822 N N . GLU A 1 100 ? -15.775 0.262 -6.164 1.00 95.88 100 GLU A N 1
ATOM 823 C CA . GLU A 1 100 ? -16.316 -0.805 -6.995 1.00 95.88 100 GLU A CA 1
ATOM 824 C C . GLU A 1 100 ? -16.709 -0.304 -8.389 1.00 95.88 100 GLU A C 1
ATOM 826 O O . GLU A 1 100 ? -16.367 -0.949 -9.379 1.00 95.88 100 GLU A O 1
ATOM 831 N N . ASP A 1 101 ? -17.338 0.875 -8.483 1.00 95.38 101 ASP A N 1
ATOM 832 C CA . ASP A 1 101 ? -17.673 1.494 -9.774 1.00 95.38 101 ASP A CA 1
ATOM 833 C C . ASP A 1 101 ? -16.421 1.772 -10.616 1.00 95.38 101 ASP A C 1
ATOM 835 O O . ASP A 1 101 ? -16.440 1.597 -11.832 1.00 95.38 101 ASP A O 1
ATOM 839 N N . LEU A 1 102 ? -15.326 2.196 -9.976 1.00 95.38 102 LEU A N 1
ATOM 840 C CA . LEU A 1 102 ? -14.055 2.461 -10.653 1.00 95.38 102 LEU A CA 1
ATOM 841 C C . LEU A 1 102 ? -13.321 1.164 -11.017 1.00 95.38 102 LEU A C 1
ATOM 843 O O . LEU A 1 102 ? -12.759 1.072 -12.102 1.00 95.38 102 LEU A O 1
ATOM 847 N N . ILE A 1 103 ? -13.353 0.143 -10.155 1.00 96.25 103 ILE A N 1
ATOM 848 C CA . ILE A 1 103 ? -12.688 -1.152 -10.387 1.00 96.25 103 ILE A CA 1
ATOM 849 C C . ILE A 1 103 ? -13.171 -1.806 -11.684 1.00 96.25 103 ILE A C 1
ATOM 851 O O . ILE A 1 103 ? -12.361 -2.384 -12.405 1.00 96.25 103 ILE A O 1
ATOM 855 N N . VAL A 1 104 ? -14.465 -1.708 -12.008 1.00 94.06 104 VAL A N 1
ATOM 856 C CA . VAL A 1 104 ? -15.041 -2.325 -13.218 1.00 94.06 104 VAL A CA 1
ATOM 857 C C . VAL A 1 104 ? -14.354 -1.844 -14.499 1.00 94.06 104 VAL A C 1
ATOM 859 O O . VAL A 1 104 ? -14.195 -2.632 -15.435 1.00 94.06 104 VAL A O 1
ATOM 862 N N . GLU A 1 105 ? -13.909 -0.587 -14.542 1.00 90.31 105 GLU A N 1
ATOM 863 C CA . GLU A 1 105 ? -13.169 -0.041 -15.684 1.00 90.31 105 GLU A CA 1
ATOM 864 C C . GLU A 1 105 ? -11.814 -0.742 -15.855 1.00 90.31 105 GLU A C 1
ATOM 866 O O . GLU A 1 105 ? -11.409 -1.026 -16.978 1.00 90.31 105 GLU A O 1
ATOM 871 N N . TYR A 1 106 ? -11.176 -1.133 -14.748 1.00 91.56 106 TYR A N 1
ATOM 872 C CA . TYR A 1 106 ? -9.842 -1.728 -14.736 1.00 91.56 106 TYR A CA 1
ATOM 873 C C . TYR A 1 106 ? -9.806 -3.251 -14.964 1.00 91.56 106 TYR A C 1
ATOM 875 O O . TYR A 1 106 ? -8.740 -3.867 -14.986 1.00 91.56 106 TYR A O 1
ATOM 883 N N . LEU A 1 107 ? -10.963 -3.897 -15.116 1.00 90.38 107 LEU A N 1
ATOM 884 C CA . LEU A 1 107 ? -11.050 -5.349 -15.298 1.00 90.38 107 LEU A CA 1
ATOM 885 C C . LEU A 1 107 ? -11.155 -5.779 -16.769 1.00 90.38 107 LEU A C 1
ATOM 887 O O . LEU A 1 107 ? -11.213 -6.983 -17.037 1.00 90.38 107 LEU A O 1
ATOM 891 N N . ARG A 1 108 ? -11.188 -4.841 -17.727 1.00 88.62 108 ARG A N 1
ATOM 892 C CA . ARG A 1 108 ? -11.544 -5.137 -19.128 1.00 88.62 108 ARG A CA 1
ATOM 893 C C . ARG A 1 108 ? -10.389 -5.705 -19.944 1.00 88.62 108 ARG A C 1
ATOM 895 O O . ARG A 1 108 ? -10.620 -6.583 -20.776 1.00 88.62 108 ARG A O 1
ATOM 902 N N . THR A 1 109 ? -9.169 -5.231 -19.716 1.00 89.88 109 THR A N 1
ATOM 903 C CA . THR A 1 109 ? -7.972 -5.650 -20.460 1.00 89.88 109 THR A CA 1
ATOM 904 C C . THR A 1 109 ? -6.854 -6.133 -19.533 1.00 89.88 109 THR A C 1
ATOM 906 O O . THR A 1 109 ? -6.811 -5.748 -18.363 1.00 89.88 109 THR A O 1
ATOM 909 N N . PRO A 1 110 ? -5.921 -6.974 -20.020 1.00 88.69 110 PRO A N 1
ATOM 910 C CA . PRO A 1 110 ? -4.754 -7.377 -19.236 1.00 88.69 110 PRO A CA 1
ATOM 911 C C . PRO A 1 110 ? -3.894 -6.194 -18.766 1.00 88.69 110 PRO A C 1
ATOM 913 O O . PRO A 1 110 ? -3.380 -6.216 -17.653 1.00 88.69 110 PRO A O 1
ATOM 916 N N . GLU A 1 111 ? -3.752 -5.158 -19.595 1.00 87.94 111 GLU A N 1
ATOM 917 C CA . GLU A 1 111 ? -3.036 -3.921 -19.273 1.00 87.94 111 GLU A CA 1
ATOM 918 C C . GLU A 1 111 ? -3.687 -3.178 -18.098 1.00 87.94 111 GLU A C 1
ATOM 920 O O . GLU A 1 111 ? -3.003 -2.794 -17.150 1.00 87.94 111 GLU A O 1
ATOM 925 N N . GLU A 1 112 ? -5.010 -3.020 -18.125 1.00 90.38 112 GLU A N 1
ATOM 926 C CA . GLU A 1 112 ? -5.760 -2.384 -17.038 1.00 90.38 112 GLU A CA 1
ATOM 927 C C . GLU A 1 112 ? -5.732 -3.229 -15.757 1.00 90.38 112 GLU A C 1
ATOM 929 O O . GLU A 1 112 ? -5.559 -2.690 -14.667 1.00 90.38 112 GLU A O 1
ATOM 934 N N . GLN A 1 113 ? -5.808 -4.559 -15.864 1.00 92.25 113 GLN A N 1
ATOM 935 C CA . GLN A 1 113 ? -5.678 -5.453 -14.707 1.00 92.25 113 GLN A CA 1
ATOM 936 C C . GLN A 1 113 ? -4.273 -5.381 -14.094 1.00 92.25 113 GLN A C 1
ATOM 938 O O . GLN A 1 113 ? -4.109 -5.451 -12.874 1.00 92.25 113 GLN A O 1
ATOM 943 N N . ALA A 1 114 ? -3.244 -5.226 -14.928 1.00 91.38 114 ALA A N 1
ATOM 944 C CA . ALA A 1 114 ? -1.881 -4.985 -14.478 1.00 91.38 114 ALA A CA 1
ATOM 945 C C . ALA A 1 114 ? -1.758 -3.636 -13.753 1.00 91.38 114 ALA A C 1
ATOM 947 O O . ALA A 1 114 ? -1.138 -3.568 -12.689 1.00 91.38 114 ALA A O 1
ATOM 948 N N . GLN A 1 115 ? -2.419 -2.591 -14.253 1.00 90.06 115 GLN A N 1
ATOM 949 C CA . GLN A 1 115 ? -2.503 -1.305 -13.565 1.00 90.06 115 GLN A CA 1
ATOM 950 C C . GLN A 1 115 ? -3.271 -1.405 -12.236 1.00 90.06 115 GLN A C 1
ATOM 952 O O . GLN A 1 115 ? -2.814 -0.878 -11.221 1.00 90.06 115 GLN A O 1
ATOM 957 N N . LEU A 1 116 ? -4.375 -2.157 -12.192 1.00 93.81 116 LEU A N 1
ATOM 958 C CA . LEU A 1 116 ? -5.134 -2.424 -10.967 1.00 93.81 116 LEU A CA 1
ATOM 959 C C . LEU A 1 116 ? -4.279 -3.116 -9.908 1.00 93.81 116 LEU A C 1
ATOM 961 O O . LEU A 1 116 ? -4.355 -2.763 -8.732 1.00 93.81 116 LEU A O 1
ATOM 965 N N . PHE A 1 117 ? -3.433 -4.068 -10.310 1.00 94.44 117 PHE A N 1
ATOM 966 C CA . PHE A 1 117 ? -2.484 -4.700 -9.398 1.00 94.44 117 PHE A CA 1
ATOM 967 C C . PHE A 1 117 ? -1.538 -3.674 -8.767 1.00 94.44 117 PHE A C 1
ATOM 969 O O . PHE A 1 117 ? -1.320 -3.710 -7.555 1.00 94.44 117 PHE A O 1
ATOM 976 N N . LEU A 1 118 ? -1.001 -2.740 -9.558 1.00 91.25 118 LEU A N 1
ATOM 977 C CA . LEU A 1 118 ? -0.135 -1.677 -9.045 1.00 91.25 118 LEU A CA 1
ATOM 978 C C . LEU A 1 118 ? -0.898 -0.762 -8.068 1.00 91.25 118 LEU A C 1
ATOM 980 O O . LEU A 1 118 ? -0.371 -0.454 -6.999 1.00 91.25 118 LEU A O 1
ATOM 984 N N . ILE A 1 119 ? -2.143 -0.383 -8.388 1.00 92.00 119 ILE A N 1
ATOM 985 C CA . ILE A 1 119 ? -3.013 0.425 -7.511 1.00 92.00 119 ILE A CA 1
ATOM 986 C C . ILE A 1 119 ? -3.251 -0.296 -6.180 1.00 92.00 119 ILE A C 1
ATOM 988 O O . ILE A 1 119 ? -3.089 0.291 -5.112 1.00 92.00 119 ILE A O 1
ATOM 992 N N . VAL A 1 120 ? -3.606 -1.580 -6.231 1.00 94.12 120 VAL A N 1
ATOM 993 C CA . VAL A 1 120 ? -3.863 -2.407 -5.045 1.00 94.12 120 VAL A CA 1
ATOM 994 C C . VAL A 1 120 ? -2.603 -2.573 -4.206 1.00 94.12 120 VAL A C 1
ATOM 996 O O . VAL A 1 120 ? -2.659 -2.456 -2.983 1.00 94.12 120 VAL A O 1
ATOM 999 N N . GLN A 1 121 ? -1.454 -2.781 -4.846 1.00 92.44 121 GLN A N 1
ATOM 1000 C CA . GLN A 1 121 ? -0.167 -2.836 -4.168 1.00 92.44 121 GLN A CA 1
ATOM 1001 C C . GLN A 1 121 ? 0.145 -1.533 -3.420 1.00 92.44 121 GLN A C 1
ATOM 1003 O O . GLN A 1 121 ? 0.588 -1.587 -2.272 1.00 92.44 121 GLN A O 1
ATOM 1008 N N . GLU A 1 122 ? -0.100 -0.372 -4.029 1.00 86.69 122 GLU A N 1
ATOM 1009 C CA . GLU A 1 122 ? 0.051 0.919 -3.350 1.00 86.69 122 GLU A CA 1
ATOM 1010 C C . GLU A 1 122 ? -0.944 1.081 -2.199 1.00 86.69 122 GLU A C 1
ATOM 1012 O O . GLU A 1 122 ? -0.554 1.454 -1.091 1.00 86.69 122 GLU A O 1
ATOM 1017 N N . ALA A 1 123 ? -2.214 0.739 -2.426 1.00 90.00 123 ALA A N 1
ATOM 1018 C CA . ALA A 1 123 ? -3.261 0.848 -1.419 1.00 90.00 123 ALA A CA 1
ATOM 1019 C C . ALA A 1 123 ? -2.959 -0.006 -0.184 1.00 90.00 123 ALA A C 1
ATOM 1021 O O . ALA A 1 123 ? -3.183 0.459 0.927 1.00 90.00 123 ALA A O 1
ATOM 1022 N N . ILE A 1 124 ? -2.435 -1.222 -0.367 1.00 89.25 124 ILE A N 1
ATOM 1023 C CA . ILE A 1 124 ? -2.087 -2.173 0.700 1.00 89.25 124 ILE A CA 1
ATOM 1024 C C . ILE A 1 124 ? -0.824 -1.748 1.450 1.00 89.25 124 ILE A C 1
ATOM 1026 O O . ILE A 1 124 ? -0.796 -1.773 2.678 1.00 89.25 124 ILE A O 1
ATOM 1030 N N . LEU A 1 125 ? 0.223 -1.352 0.724 1.00 85.38 125 LEU A N 1
ATOM 1031 C CA . LEU A 1 125 ? 1.518 -1.021 1.326 1.00 85.38 125 LEU A CA 1
ATOM 1032 C C . LEU A 1 125 ? 1.566 0.401 1.903 1.00 85.38 125 LEU A C 1
ATOM 1034 O O . LEU A 1 125 ? 2.573 0.775 2.502 1.00 85.38 125 LEU A O 1
ATOM 1038 N N . THR A 1 126 ? 0.497 1.186 1.746 1.00 82.25 126 THR A N 1
ATOM 1039 C CA . THR A 1 126 ? 0.350 2.485 2.406 1.00 82.25 126 THR A CA 1
ATOM 1040 C C . THR A 1 126 ? 0.068 2.283 3.901 1.00 82.25 126 THR A C 1
ATOM 1042 O O . THR A 1 126 ? -0.963 1.699 4.251 1.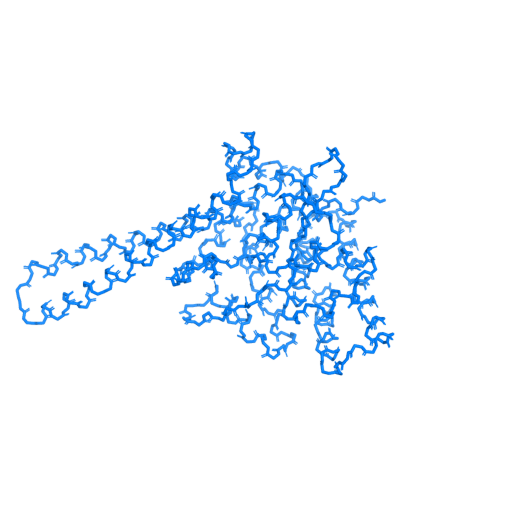00 82.25 126 THR A O 1
ATOM 1045 N N . PRO A 1 127 ? 0.941 2.757 4.807 1.00 77.31 127 PRO A N 1
ATOM 1046 C CA . PRO A 1 127 ? 0.677 2.732 6.236 1.00 77.31 127 PRO A CA 1
ATOM 1047 C C . PRO A 1 127 ? -0.432 3.713 6.627 1.00 77.31 127 PRO A C 1
ATOM 1049 O O . PRO A 1 127 ? -0.409 4.886 6.253 1.00 77.31 127 PRO A O 1
ATOM 1052 N N . LEU A 1 128 ? -1.386 3.236 7.428 1.00 82.50 128 LEU A N 1
ATOM 1053 C CA . LEU A 1 128 ? -2.439 4.067 8.009 1.00 82.50 128 LEU A CA 1
ATOM 1054 C C . LEU A 1 128 ? -1.953 4.748 9.292 1.00 82.50 128 LEU A C 1
ATOM 1056 O O . LEU A 1 128 ? -1.044 4.257 9.961 1.00 82.50 128 LEU A O 1
ATOM 1060 N N . TYR A 1 129 ? -2.575 5.876 9.640 1.00 81.00 129 TYR A N 1
ATOM 1061 C CA . TYR A 1 129 ? -2.391 6.564 10.926 1.00 81.00 129 TYR A CA 1
ATOM 1062 C C . TYR A 1 129 ? -0.959 7.002 11.255 1.00 81.00 129 TYR A C 1
ATOM 1064 O O . TYR A 1 129 ? -0.656 7.318 12.409 1.00 81.00 129 TYR A O 1
ATOM 1072 N N . GLN A 1 130 ? -0.077 7.089 10.252 1.00 73.50 130 GLN A N 1
ATOM 1073 C CA . GLN A 1 130 ? 1.212 7.738 10.458 1.00 73.50 130 GLN A CA 1
ATOM 1074 C C . GLN A 1 130 ? 0.989 9.177 10.945 1.00 73.50 130 GLN A C 1
ATOM 1076 O O . GLN A 1 130 ? 0.027 9.815 10.495 1.00 73.50 130 GLN A O 1
ATOM 1081 N N . PRO A 1 131 ? 1.842 9.693 11.855 1.00 62.84 131 PRO A N 1
ATOM 1082 C CA . PRO A 1 131 ? 1.695 11.036 12.398 1.00 62.84 131 PRO A CA 1
ATOM 1083 C C . PRO A 1 131 ? 1.627 12.064 11.269 1.00 62.84 131 PRO A C 1
ATOM 1085 O O . PRO A 1 131 ? 2.623 12.401 10.631 1.00 62.84 131 PRO A O 1
ATOM 1088 N N . PHE A 1 132 ? 0.416 12.544 11.024 1.00 59.25 132 PHE A N 1
ATOM 1089 C CA . PHE A 1 132 ? 0.085 13.504 9.989 1.00 59.25 132 PHE A CA 1
ATOM 1090 C C . PHE A 1 132 ? -0.653 14.652 10.670 1.00 59.25 132 PHE A C 1
ATOM 1092 O O . PHE A 1 132 ? -1.478 14.421 11.553 1.00 59.25 132 PHE A O 1
ATOM 1099 N N . ASP A 1 133 ? -0.300 15.893 10.333 1.00 53.41 133 ASP A N 1
ATOM 1100 C CA . ASP A 1 133 ? -0.929 17.098 10.895 1.00 53.41 133 ASP A CA 1
ATOM 1101 C C . ASP A 1 133 ? -1.027 17.133 12.435 1.00 53.41 133 ASP A C 1
ATOM 1103 O O . ASP A 1 133 ? -1.986 17.657 12.997 1.00 53.41 133 ASP A O 1
ATOM 1107 N N . LYS A 1 134 ? -0.011 16.610 13.140 1.00 63.91 134 LYS A N 1
ATOM 1108 C CA . LYS A 1 134 ? 0.059 16.577 14.619 1.00 63.91 134 LYS A CA 1
ATOM 1109 C C . LYS A 1 134 ? -1.037 15.731 15.289 1.00 63.91 134 LYS A C 1
ATOM 1111 O O . LYS A 1 134 ? -1.204 15.816 16.505 1.00 63.91 134 LYS A O 1
ATOM 1116 N N . ILE A 1 135 ? -1.775 14.915 14.532 1.00 71.25 135 ILE A N 1
ATOM 1117 C CA . ILE A 1 135 ? -2.701 13.931 15.098 1.00 71.25 135 ILE A CA 1
ATOM 1118 C C . ILE A 1 135 ? -1.862 12.746 15.572 1.00 71.25 135 ILE A C 1
ATOM 1120 O O . ILE A 1 135 ? -1.499 11.858 14.801 1.00 71.25 135 ILE A O 1
ATOM 1124 N N . GLU A 1 136 ? -1.496 12.775 16.849 1.00 76.12 136 GLU A N 1
ATOM 1125 C CA . GLU A 1 136 ? -0.672 11.746 17.473 1.00 76.12 136 GLU A CA 1
ATOM 1126 C C . GLU A 1 136 ? -1.519 10.664 18.150 1.00 76.12 136 GLU A C 1
ATOM 1128 O O . GLU A 1 136 ? -2.593 10.908 18.701 1.00 76.12 136 GLU A O 1
ATOM 1133 N N . GLY A 1 137 ? -0.999 9.436 18.132 1.00 73.75 137 GLY A N 1
ATOM 1134 C CA . GLY A 1 137 ? -1.561 8.303 18.860 1.00 73.75 137 GLY A CA 1
ATOM 1135 C C . GLY A 1 137 ? -2.951 7.864 18.398 1.00 73.75 137 GLY A C 1
ATOM 1136 O O . GLY A 1 137 ? -3.726 7.395 19.226 1.00 73.75 137 GLY A O 1
ATOM 1137 N N . ALA A 1 138 ? -3.261 7.996 17.104 1.00 79.94 138 ALA A N 1
ATOM 1138 C CA . ALA A 1 138 ? -4.335 7.223 16.470 1.00 79.94 138 ALA A CA 1
ATOM 1139 C C . ALA A 1 138 ? -4.047 5.704 16.502 1.00 79.94 138 ALA A C 1
ATOM 1141 O O . ALA A 1 138 ? -4.966 4.898 16.400 1.00 79.94 138 ALA A O 1
ATOM 1142 N N . GLY A 1 139 ? -2.793 5.317 16.761 1.00 82.00 139 GLY A N 1
ATOM 1143 C CA . GLY A 1 139 ? -2.382 3.927 16.918 1.00 82.00 139 GLY A CA 1
ATOM 1144 C C . GLY A 1 139 ? -2.165 3.243 15.574 1.00 82.00 139 GLY A C 1
ATOM 1145 O O . GLY A 1 139 ? -2.011 3.903 14.552 1.00 82.00 139 GLY A O 1
ATOM 1146 N N . GLU A 1 140 ? -2.124 1.919 15.606 1.00 82.94 140 GLU A N 1
ATOM 1147 C CA . GLU A 1 140 ? -1.955 1.073 14.427 1.00 82.94 140 GLU A CA 1
ATOM 1148 C C . GLU A 1 140 ? -3.320 0.625 13.886 1.00 82.94 140 GLU A C 1
ATOM 1150 O O . GLU A 1 140 ? -4.340 0.688 14.584 1.00 82.94 140 GLU A O 1
ATOM 1155 N N . GLU A 1 141 ? -3.339 0.182 12.631 1.00 85.75 141 GLU A N 1
ATOM 1156 C CA . GLU A 1 141 ? -4.466 -0.581 12.097 1.00 85.75 141 GLU A CA 1
ATOM 1157 C C . GLU A 1 141 ? -4.590 -1.887 12.889 1.00 85.75 141 GLU A C 1
ATOM 1159 O O . GLU A 1 141 ? -3.601 -2.583 13.105 1.00 85.75 141 GLU A O 1
ATOM 1164 N N . LYS A 1 142 ? -5.795 -2.194 13.360 1.00 86.81 142 LYS A N 1
ATOM 1165 C CA . LYS A 1 142 ? -6.062 -3.305 14.270 1.00 86.81 142 LYS A CA 1
ATOM 1166 C C . LYS A 1 142 ? -6.059 -4.650 13.551 1.00 86.81 142 LYS A C 1
ATOM 1168 O O . LYS A 1 142 ? -5.431 -5.588 14.028 1.00 86.81 142 LYS A O 1
ATOM 1173 N N . ASP A 1 143 ? -6.734 -4.719 12.402 1.00 87.44 143 ASP A N 1
ATOM 1174 C CA . ASP A 1 143 ? -6.923 -5.951 11.625 1.00 87.44 143 ASP A CA 1
ATOM 1175 C C . ASP A 1 143 ? -6.386 -5.802 10.180 1.00 87.44 143 ASP A C 1
ATOM 1177 O O . ASP A 1 143 ? -7.124 -5.983 9.205 1.00 87.44 143 ASP A O 1
ATOM 1181 N N . PRO A 1 144 ? -5.088 -5.478 9.996 1.00 85.81 144 PRO A N 1
ATOM 1182 C CA . PRO A 1 144 ? -4.509 -5.173 8.684 1.00 85.81 144 PRO A CA 1
ATOM 1183 C C . PRO A 1 144 ? -4.633 -6.321 7.683 1.00 85.81 144 PRO A C 1
ATOM 1185 O O . PRO A 1 144 ? -4.818 -6.112 6.487 1.00 85.81 144 PRO A O 1
ATOM 1188 N N . LYS A 1 145 ? -4.550 -7.563 8.160 1.00 89.06 145 LYS A N 1
ATOM 1189 C CA . LYS A 1 145 ? -4.694 -8.739 7.304 1.00 89.06 145 LYS A CA 1
ATOM 1190 C C . LYS A 1 145 ? -6.090 -8.821 6.681 1.00 89.06 145 LYS A C 1
ATOM 1192 O O . LYS A 1 145 ? -6.201 -9.126 5.496 1.00 89.06 145 LYS A O 1
ATOM 1197 N N . GLU A 1 146 ? -7.132 -8.543 7.464 1.00 90.81 146 GLU A N 1
ATOM 1198 C CA . GLU A 1 146 ? -8.515 -8.572 6.985 1.00 90.81 146 GLU A CA 1
ATOM 1199 C C . GLU A 1 146 ? -8.750 -7.468 5.950 1.00 90.81 146 GLU A C 1
ATOM 1201 O O . GLU A 1 146 ? -9.320 -7.731 4.892 1.00 90.81 146 GLU A O 1
ATOM 1206 N N . SER A 1 147 ? -8.233 -6.257 6.189 1.00 91.50 147 SER A N 1
ATOM 1207 C CA . SER A 1 147 ? -8.354 -5.159 5.225 1.00 91.50 147 SER A CA 1
ATOM 1208 C C . SER A 1 147 ? -7.599 -5.436 3.922 1.00 91.50 147 SER A C 1
ATOM 1210 O O . SER A 1 147 ? -8.128 -5.196 2.839 1.00 91.50 147 SER A O 1
ATOM 1212 N N . VAL A 1 148 ? -6.400 -6.019 3.989 1.00 91.44 148 VAL A N 1
ATOM 1213 C CA . VAL A 1 148 ? -5.618 -6.419 2.808 1.00 91.44 148 VAL A CA 1
ATOM 1214 C C . VAL A 1 148 ? -6.332 -7.488 1.980 1.00 91.44 148 VAL A C 1
ATOM 1216 O O . VAL A 1 148 ? -6.370 -7.399 0.745 1.00 91.44 148 VAL A O 1
ATOM 1219 N N . GLU A 1 149 ? -6.888 -8.503 2.641 1.00 92.94 149 GLU A N 1
ATOM 1220 C CA . GLU A 1 149 ? -7.656 -9.561 1.984 1.00 92.94 149 GLU A CA 1
ATOM 1221 C C . GLU A 1 149 ? -8.932 -8.996 1.347 1.00 92.94 149 GLU A C 1
ATOM 1223 O O . GLU A 1 149 ? -9.227 -9.327 0.196 1.00 92.94 149 GLU A O 1
ATOM 1228 N N . GLU A 1 150 ? -9.622 -8.080 2.028 1.00 94.62 150 GLU A N 1
ATOM 1229 C CA . GLU A 1 150 ? -10.824 -7.426 1.511 1.00 94.62 150 GLU A CA 1
ATOM 1230 C C . GLU A 1 150 ? -10.550 -6.564 0.282 1.00 94.62 150 GLU A C 1
ATOM 1232 O O . GLU A 1 150 ? -11.216 -6.731 -0.738 1.00 94.62 150 GLU A O 1
ATOM 1237 N N . ILE A 1 151 ? -9.545 -5.684 0.350 1.00 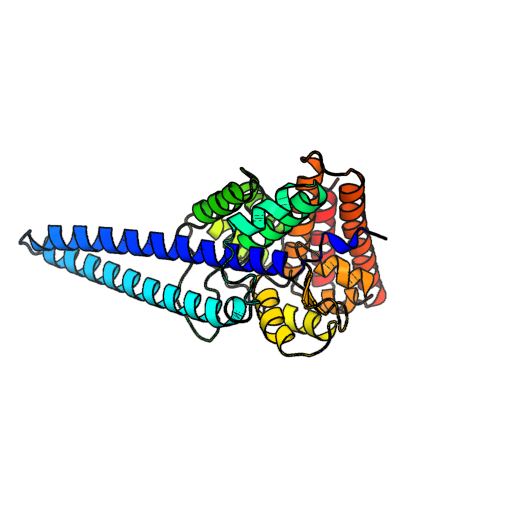95.38 151 ILE A N 1
ATOM 1238 C CA . ILE A 1 151 ? -9.149 -4.819 -0.770 1.00 95.38 151 ILE A CA 1
ATOM 1239 C C . ILE A 1 151 ? -8.769 -5.660 -1.989 1.00 95.38 151 ILE A C 1
ATOM 1241 O O . ILE A 1 151 ? -9.177 -5.374 -3.111 1.00 95.38 151 ILE A O 1
ATOM 1245 N N . SER A 1 152 ? -8.031 -6.747 -1.774 1.00 95.00 152 SER A N 1
ATOM 1246 C CA . SER A 1 152 ? -7.659 -7.649 -2.866 1.00 95.00 152 SER A CA 1
ATOM 1247 C C . SER A 1 152 ? -8.868 -8.357 -3.465 1.00 95.00 152 SER A C 1
ATOM 1249 O O . SER A 1 152 ? -8.951 -8.510 -4.681 1.00 95.00 152 SER A O 1
ATOM 1251 N N . ARG A 1 153 ? -9.810 -8.782 -2.617 1.00 95.50 153 ARG A N 1
ATOM 1252 C CA . ARG A 1 153 ? -11.039 -9.461 -3.027 1.00 95.50 153 ARG A CA 1
ATOM 1253 C C . ARG A 1 153 ? -11.928 -8.556 -3.874 1.00 95.50 153 ARG A C 1
ATOM 1255 O O . ARG A 1 153 ? -12.342 -8.979 -4.949 1.00 95.50 153 ARG A O 1
ATOM 1262 N N . ILE A 1 154 ? -12.185 -7.320 -3.439 1.00 95.69 154 ILE A N 1
ATOM 1263 C CA . ILE A 1 154 ? -13.049 -6.389 -4.189 1.00 95.69 154 ILE A CA 1
ATOM 1264 C C . ILE A 1 154 ? -12.436 -6.005 -5.542 1.00 95.69 154 ILE A C 1
ATOM 1266 O O . ILE A 1 154 ? -13.167 -5.780 -6.500 1.00 95.69 154 ILE A O 1
ATOM 1270 N N . CYS A 1 155 ? -11.104 -6.019 -5.650 1.00 96.06 155 CYS A N 1
ATOM 1271 C CA . CYS A 1 155 ? -10.383 -5.776 -6.899 1.00 96.06 155 CYS A CA 1
ATOM 1272 C C . CYS A 1 155 ? -10.229 -7.026 -7.787 1.00 96.06 155 CYS A C 1
ATOM 1274 O O . CYS A 1 155 ? -9.524 -6.969 -8.790 1.00 96.06 155 CYS A O 1
ATOM 1276 N N . GLY A 1 156 ? -10.826 -8.172 -7.432 1.00 93.94 156 GLY A N 1
ATOM 1277 C CA . GLY A 1 156 ? -10.697 -9.413 -8.209 1.00 93.94 156 GLY A CA 1
ATOM 1278 C C . GLY A 1 156 ? -9.297 -10.043 -8.174 1.00 93.94 156 GLY A C 1
ATOM 1279 O O . GLY A 1 156 ? -8.989 -10.924 -8.973 1.00 93.94 156 GLY A O 1
ATOM 1280 N N . LEU A 1 157 ? -8.448 -9.623 -7.236 1.00 92.56 157 LEU A N 1
ATOM 1281 C CA . LEU A 1 157 ? -7.069 -10.074 -7.051 1.00 92.56 157 LEU A CA 1
ATOM 1282 C C . LEU A 1 157 ? -6.959 -11.009 -5.837 1.00 92.56 157 LEU A C 1
ATOM 1284 O O . LEU A 1 157 ? -6.055 -10.885 -5.005 1.00 92.56 157 LEU A O 1
ATOM 1288 N N . GLU A 1 158 ? -7.893 -11.954 -5.704 1.00 88.62 158 GLU A N 1
ATOM 1289 C CA . GLU A 1 158 ? -7.924 -12.897 -4.583 1.00 88.62 158 GLU A CA 1
ATOM 1290 C C . GLU A 1 158 ? -6.552 -13.553 -4.359 1.00 88.62 158 GLU A C 1
ATOM 1292 O O . GLU A 1 158 ? -5.869 -13.970 -5.295 1.00 88.62 158 GLU A O 1
ATOM 1297 N N . LYS A 1 159 ? -6.136 -13.663 -3.091 1.00 86.12 159 LYS A N 1
ATOM 1298 C CA . LYS A 1 159 ? -4.824 -14.187 -2.654 1.00 86.12 159 LYS A CA 1
ATOM 1299 C C . LYS A 1 159 ? -3.614 -13.313 -3.014 1.00 86.12 159 LYS A C 1
ATOM 1301 O O . LYS A 1 159 ? -2.550 -13.545 -2.440 1.00 86.12 159 LYS A O 1
ATOM 1306 N N . HIS A 1 160 ? -3.730 -12.319 -3.901 1.00 91.62 160 HIS A N 1
ATOM 1307 C CA . HIS A 1 160 ? -2.599 -11.448 -4.234 1.00 91.62 160 HIS A CA 1
ATOM 1308 C C . HIS A 1 160 ? -2.257 -10.465 -3.119 1.00 91.62 160 HIS A C 1
ATOM 1310 O O . HIS A 1 160 ? -1.074 -10.221 -2.930 1.00 91.62 160 HIS A O 1
ATOM 1316 N N . GLY A 1 161 ? -3.217 -9.980 -2.326 1.00 90.69 161 GLY A N 1
ATOM 1317 C CA . GLY A 1 161 ? -2.908 -9.088 -1.199 1.00 90.69 161 GLY A CA 1
ATOM 1318 C C . GLY A 1 161 ? -1.905 -9.685 -0.233 1.00 90.69 161 GLY A C 1
ATOM 1319 O O . GLY A 1 161 ? -0.844 -9.117 0.002 1.00 90.69 161 GLY A O 1
ATOM 1320 N N . LYS A 1 162 ? -2.189 -10.902 0.237 1.00 91.00 162 LYS A N 1
ATOM 1321 C CA . LYS A 1 162 ? -1.268 -11.657 1.087 1.00 91.00 162 LYS A CA 1
ATOM 1322 C C . LYS A 1 162 ? 0.106 -11.837 0.422 1.00 91.00 162 LYS A C 1
ATOM 1324 O O . LYS A 1 162 ? 1.119 -11.563 1.055 1.00 91.00 162 LYS A O 1
ATOM 1329 N N . LYS A 1 163 ? 0.142 -12.220 -0.863 1.00 92.75 163 LYS A N 1
ATOM 1330 C CA . LYS A 1 163 ? 1.396 -12.365 -1.627 1.00 92.75 163 LYS A CA 1
ATOM 1331 C C . LYS A 1 163 ? 2.175 -11.053 -1.757 1.00 92.75 163 LYS A C 1
ATOM 1333 O O . LYS A 1 163 ? 3.398 -11.099 -1.739 1.00 92.75 163 LYS A O 1
ATOM 1338 N N . ILE A 1 164 ? 1.499 -9.911 -1.905 1.00 91.75 164 ILE A N 1
ATOM 1339 C CA . ILE A 1 164 ? 2.135 -8.588 -1.966 1.00 91.75 164 ILE A CA 1
ATOM 1340 C C . ILE A 1 164 ? 2.834 -8.312 -0.637 1.00 91.75 164 ILE A C 1
ATOM 1342 O O . ILE A 1 164 ? 4.019 -7.979 -0.639 1.00 91.75 164 ILE A O 1
ATOM 1346 N N . VAL A 1 165 ? 2.139 -8.482 0.493 1.00 88.69 165 VAL A N 1
ATOM 1347 C CA . VAL A 1 165 ? 2.727 -8.199 1.811 1.00 88.69 165 VAL A CA 1
ATOM 1348 C C . VAL A 1 165 ? 3.870 -9.173 2.114 1.00 88.69 165 VAL A C 1
ATOM 1350 O O . VAL A 1 165 ? 4.978 -8.720 2.390 1.00 88.69 165 VAL A O 1
ATOM 1353 N N . GLU A 1 166 ? 3.655 -10.485 1.968 1.00 88.94 166 GLU A N 1
ATOM 1354 C CA . GLU A 1 166 ? 4.687 -11.514 2.195 1.00 88.94 166 GLU A CA 1
ATOM 1355 C C . GLU A 1 166 ? 5.891 -11.336 1.261 1.00 88.94 166 GLU A C 1
ATOM 1357 O O . GLU A 1 166 ? 7.029 -11.288 1.718 1.00 88.94 166 GLU A O 1
ATOM 1362 N N . GLY A 1 167 ? 5.649 -11.150 -0.041 1.00 88.50 167 GLY A N 1
ATOM 1363 C CA . GLY A 1 167 ? 6.703 -10.968 -1.038 1.00 88.50 167 GLY A CA 1
ATOM 1364 C C . GLY A 1 167 ? 7.542 -9.715 -0.795 1.00 88.50 167 GLY A C 1
ATOM 1365 O O . GLY A 1 167 ? 8.759 -9.748 -0.984 1.00 88.50 167 GLY A O 1
ATOM 1366 N N . THR A 1 168 ? 6.913 -8.634 -0.322 1.00 88.81 168 THR A N 1
ATOM 1367 C CA . THR A 1 168 ? 7.618 -7.408 0.078 1.00 88.81 168 THR A CA 1
ATOM 1368 C C . THR A 1 168 ? 8.464 -7.653 1.324 1.00 88.81 168 THR A C 1
ATOM 1370 O O . THR A 1 168 ? 9.637 -7.283 1.361 1.00 88.81 168 THR A O 1
ATOM 1373 N N . ALA A 1 169 ? 7.894 -8.301 2.339 1.00 83.88 169 ALA A N 1
ATOM 1374 C CA . ALA A 1 169 ? 8.564 -8.548 3.608 1.00 83.88 169 ALA A CA 1
ATOM 1375 C C . ALA A 1 169 ? 9.781 -9.478 3.449 1.00 83.88 169 ALA A C 1
ATOM 1377 O O . ALA A 1 169 ? 10.865 -9.182 3.957 1.00 83.88 169 ALA A O 1
ATOM 1378 N N . ASP A 1 170 ? 9.620 -10.566 2.693 1.00 86.75 170 ASP A N 1
ATOM 1379 C CA . ASP A 1 170 ? 10.681 -11.529 2.394 1.00 86.75 170 ASP A CA 1
ATOM 1380 C C . ASP A 1 170 ? 11.833 -10.884 1.627 1.00 86.75 170 ASP A C 1
ATOM 1382 O O . ASP A 1 170 ? 13.004 -11.117 1.945 1.00 86.75 170 ASP A O 1
ATOM 1386 N N . LEU A 1 171 ? 11.518 -10.036 0.645 1.00 85.94 171 LEU A N 1
ATOM 1387 C CA . LEU A 1 171 ? 12.552 -9.385 -0.143 1.00 85.94 171 LEU A CA 1
ATOM 1388 C C . LEU A 1 171 ? 13.329 -8.363 0.693 1.00 85.94 171 LEU A C 1
ATOM 1390 O O . LEU A 1 171 ? 14.558 -8.376 0.680 1.00 85.94 171 LEU A O 1
ATOM 1394 N N . LEU A 1 172 ? 12.648 -7.531 1.484 1.00 84.19 172 LEU A N 1
ATOM 1395 C CA . LEU A 1 172 ? 13.315 -6.579 2.381 1.00 84.19 172 LEU A CA 1
ATOM 1396 C C . LEU A 1 172 ? 14.220 -7.273 3.406 1.00 84.19 172 LEU A C 1
ATOM 1398 O O . LEU A 1 172 ? 15.292 -6.757 3.737 1.00 84.19 172 LEU A O 1
ATOM 1402 N N . LYS A 1 173 ? 13.827 -8.460 3.871 1.00 83.38 173 LYS A N 1
ATOM 1403 C CA . LYS A 1 173 ? 14.654 -9.305 4.733 1.00 83.38 173 LYS A CA 1
ATOM 1404 C C . LYS A 1 173 ? 15.897 -9.824 4.009 1.00 83.38 173 LYS A C 1
ATOM 1406 O O . LYS A 1 173 ? 16.995 -9.782 4.568 1.00 83.38 173 LYS A O 1
ATOM 1411 N N . GLU A 1 174 ? 15.759 -10.278 2.762 1.00 84.88 174 GLU A N 1
ATOM 1412 C CA . GLU A 1 174 ? 16.892 -10.719 1.934 1.00 84.88 174 GLU A CA 1
ATOM 1413 C C . GLU A 1 174 ? 17.901 -9.586 1.681 1.00 84.88 174 GLU A C 1
ATOM 1415 O O . GLU A 1 174 ? 19.109 -9.830 1.644 1.00 84.88 174 GLU A O 1
ATOM 1420 N N . MET A 1 175 ? 17.429 -8.339 1.596 1.00 82.19 175 MET A N 1
ATOM 1421 C CA . MET A 1 175 ? 18.269 -7.153 1.396 1.00 82.19 175 MET A CA 1
ATOM 1422 C C . MET A 1 175 ? 19.149 -6.789 2.606 1.00 82.19 175 MET A C 1
ATOM 1424 O O . MET A 1 175 ? 20.082 -6.001 2.443 1.00 82.19 175 MET A O 1
ATOM 1428 N N . LYS A 1 176 ? 18.900 -7.362 3.798 1.00 76.25 176 LYS A N 1
ATOM 1429 C CA . LYS A 1 176 ? 19.694 -7.164 5.034 1.00 76.25 176 LYS A CA 1
ATOM 1430 C C . LYS A 1 176 ? 20.005 -5.695 5.361 1.00 76.25 176 LYS A C 1
ATOM 1432 O O . LYS A 1 176 ? 21.127 -5.368 5.749 1.00 76.25 176 LYS A O 1
ATOM 1437 N N . LEU A 1 177 ? 19.047 -4.792 5.171 1.00 66.75 177 LEU A N 1
ATOM 1438 C CA . LEU A 1 177 ? 19.259 -3.379 5.493 1.00 66.75 177 LEU A CA 1
ATOM 1439 C C . LEU A 1 177 ? 19.342 -3.198 7.018 1.00 66.75 177 LEU A C 1
ATOM 1441 O O . LEU A 1 177 ? 18.603 -3.836 7.758 1.00 66.75 177 LEU A O 1
ATOM 1445 N N . ASP A 1 178 ? 20.213 -2.317 7.515 1.00 54.84 178 ASP A N 1
ATOM 1446 C CA . ASP A 1 178 ? 20.354 -2.077 8.966 1.00 54.84 178 ASP A CA 1
ATOM 1447 C C . ASP A 1 178 ? 19.025 -1.591 9.607 1.00 54.84 178 ASP A C 1
ATOM 1449 O O . ASP A 1 178 ? 18.764 -1.857 10.781 1.00 54.84 178 ASP A O 1
ATOM 1453 N N . GLY A 1 179 ? 18.147 -0.945 8.822 1.00 50.88 179 GLY A N 1
ATOM 1454 C CA . GLY A 1 179 ? 16.760 -0.610 9.164 1.00 50.88 179 GLY A CA 1
ATOM 1455 C C . GLY A 1 179 ? 15.707 -1.573 8.597 1.00 50.88 179 GLY A C 1
ATOM 1456 O O . GLY A 1 179 ? 14.513 -1.356 8.821 1.00 50.88 179 GLY A O 1
ATOM 1457 N N . SER A 1 180 ? 16.103 -2.661 7.917 1.00 48.91 180 SER A N 1
ATOM 1458 C CA . SER A 1 180 ? 15.160 -3.670 7.418 1.00 48.91 180 SER A CA 1
ATOM 1459 C C . SER A 1 180 ? 14.382 -4.256 8.568 1.00 48.91 180 SER A C 1
ATOM 1461 O O . SER A 1 180 ? 13.203 -4.430 8.397 1.00 48.91 180 SER A O 1
ATOM 1463 N N . SER A 1 181 ? 14.958 -4.460 9.756 1.00 48.50 181 SER A N 1
ATOM 1464 C CA . SER A 1 181 ? 14.186 -4.980 10.893 1.00 48.50 181 SER A CA 1
ATOM 1465 C C . SER A 1 181 ? 13.026 -4.070 11.311 1.00 48.50 181 SER A C 1
ATOM 1467 O O . SER A 1 181 ? 12.061 -4.565 11.870 1.00 48.50 181 SER A O 1
ATOM 1469 N N . LEU A 1 182 ? 13.091 -2.761 11.048 1.00 50.16 182 LEU A N 1
ATOM 1470 C CA . LEU A 1 182 ? 12.026 -1.798 11.336 1.00 50.16 182 LEU A CA 1
ATOM 1471 C C . LEU A 1 182 ? 10.985 -1.765 10.209 1.00 50.16 182 LEU A C 1
ATOM 1473 O O . LEU A 1 182 ? 9.793 -1.755 10.486 1.00 50.16 182 LEU A O 1
ATOM 1477 N N . LEU A 1 183 ? 11.423 -1.818 8.950 1.00 53.28 183 LEU A N 1
ATOM 1478 C CA . LEU A 1 183 ? 10.546 -1.947 7.776 1.00 53.28 183 LEU A CA 1
ATOM 1479 C C . LEU A 1 183 ? 9.830 -3.304 7.750 1.00 53.28 183 LEU A C 1
ATOM 1481 O O . LEU A 1 183 ? 8.627 -3.376 7.546 1.00 53.28 183 LEU A O 1
ATOM 1485 N N . GLU A 1 184 ? 10.591 -4.361 8.013 1.00 52.09 184 GLU A N 1
ATOM 1486 C CA . GLU A 1 184 ? 10.184 -5.739 8.248 1.00 52.09 184 GLU A CA 1
ATOM 1487 C C . GLU A 1 184 ? 9.235 -5.752 9.429 1.00 52.09 184 GLU A C 1
ATOM 1489 O O . GLU A 1 184 ? 8.129 -6.193 9.236 1.00 52.09 184 GLU A O 1
ATOM 1494 N N . LYS A 1 185 ? 9.548 -5.184 10.599 1.00 51.44 185 LYS A N 1
ATOM 1495 C CA . LYS A 1 185 ? 8.565 -5.098 11.694 1.00 51.44 185 LYS A CA 1
ATOM 1496 C C . LYS A 1 185 ? 7.345 -4.257 11.356 1.00 51.44 185 LYS A C 1
ATOM 1498 O O . LYS A 1 185 ? 6.289 -4.597 11.839 1.00 51.44 185 LYS A O 1
ATOM 1503 N N . GLY A 1 186 ? 7.444 -3.217 10.533 1.00 53.88 186 GLY A N 1
ATOM 1504 C CA . GLY A 1 186 ? 6.278 -2.483 10.043 1.00 53.88 186 GLY A CA 1
ATOM 1505 C C . GLY A 1 186 ? 5.392 -3.390 9.192 1.00 53.88 186 GLY A C 1
ATOM 1506 O O . GLY A 1 186 ? 4.239 -3.601 9.530 1.00 53.88 186 GLY A O 1
ATOM 1507 N N . ILE A 1 187 ? 5.960 -4.005 8.151 1.00 55.34 187 ILE A N 1
ATOM 1508 C CA . ILE A 1 187 ? 5.295 -4.913 7.196 1.00 55.34 187 ILE A CA 1
ATOM 1509 C C . ILE A 1 187 ? 4.863 -6.240 7.845 1.00 55.34 187 ILE A C 1
ATOM 1511 O O . ILE A 1 187 ? 3.834 -6.800 7.499 1.00 55.34 187 ILE A O 1
ATOM 1515 N N . TYR A 1 188 ? 5.607 -6.741 8.821 1.00 44.56 188 TYR A N 1
ATOM 1516 C CA . TYR A 1 188 ? 5.275 -7.914 9.620 1.00 44.56 188 TYR A CA 1
ATOM 1517 C C . TYR A 1 188 ? 4.383 -7.553 10.802 1.00 44.56 188 TYR A C 1
ATOM 1519 O O . TYR A 1 188 ? 3.681 -8.442 11.246 1.00 44.56 188 TYR A O 1
ATOM 1527 N N . ALA A 1 189 ? 4.304 -6.312 11.283 1.00 44.16 189 ALA A N 1
ATOM 1528 C CA . ALA A 1 189 ? 3.194 -5.874 12.135 1.00 44.16 189 ALA A CA 1
ATOM 1529 C C . ALA A 1 189 ? 1.885 -5.856 11.324 1.00 44.16 189 ALA A C 1
ATOM 1531 O O . ALA A 1 189 ? 0.834 -6.148 11.876 1.00 44.16 189 ALA A O 1
ATOM 1532 N N . PHE A 1 190 ? 1.942 -5.677 9.991 1.00 41.88 190 PHE A N 1
ATOM 1533 C CA . PHE A 1 190 ? 0.790 -5.956 9.115 1.00 41.88 190 PHE A CA 1
ATOM 1534 C C . PHE A 1 190 ? 0.432 -7.461 9.010 1.00 41.88 190 PHE A C 1
ATOM 1536 O O . PHE A 1 190 ? -0.700 -7.776 8.649 1.00 41.88 190 PHE A O 1
ATOM 1543 N N . ILE A 1 191 ? 1.344 -8.405 9.306 1.00 38.50 191 ILE A N 1
ATOM 1544 C CA . ILE A 1 191 ? 1.110 -9.870 9.183 1.00 38.50 191 ILE A CA 1
ATOM 1545 C C . ILE A 1 191 ? 1.018 -10.595 10.547 1.00 38.50 191 ILE A C 1
ATOM 1547 O O . ILE A 1 191 ? 0.407 -11.660 10.644 1.00 38.50 191 ILE A O 1
ATOM 1551 N N . SER A 1 192 ? 1.613 -10.052 11.605 1.00 31.78 192 SER A N 1
ATOM 1552 C CA . SER A 1 192 ? 1.781 -10.675 12.920 1.00 31.78 192 SER A CA 1
ATOM 1553 C C . SER A 1 192 ? 1.229 -9.771 14.018 1.00 31.78 192 SER A C 1
ATOM 1555 O O . SER A 1 192 ? 1.429 -8.563 13.983 1.00 31.78 192 SER A O 1
ATOM 1557 N N . GLU A 1 193 ? 0.580 -10.371 15.017 1.00 35.22 193 GLU A N 1
ATOM 1558 C CA . GLU A 1 193 ? -0.050 -9.725 16.184 1.00 35.22 193 GLU A CA 1
ATOM 1559 C C . GLU A 1 193 ? 0.950 -9.019 17.141 1.00 35.22 193 GLU A C 1
ATOM 1561 O O . GLU A 1 193 ? 0.682 -8.882 18.334 1.00 35.22 193 GLU A O 1
ATOM 1566 N N . SER A 1 194 ? 2.146 -8.626 16.683 1.00 31.45 194 SER A N 1
ATOM 1567 C CA . SER A 1 194 ? 3.173 -8.030 17.545 1.00 31.45 194 SER A CA 1
ATOM 1568 C C . SER A 1 194 ? 3.128 -6.496 17.521 1.00 31.45 194 SER A C 1
ATOM 1570 O O . SER A 1 194 ? 3.364 -5.893 16.478 1.00 31.45 194 SER A O 1
ATOM 1572 N N . GLU A 1 195 ? 2.911 -5.889 18.694 1.00 30.98 195 GLU A N 1
ATOM 1573 C CA . GLU A 1 195 ? 2.767 -4.443 18.982 1.00 30.98 195 GLU A CA 1
ATOM 1574 C C . GLU A 1 195 ? 4.044 -3.586 18.762 1.00 30.98 195 GLU A C 1
ATOM 1576 O O . GLU A 1 195 ? 4.381 -2.732 19.584 1.00 30.98 195 GLU A O 1
ATOM 1581 N N . THR A 1 196 ? 4.821 -3.800 17.697 1.00 29.45 196 THR A N 1
ATOM 1582 C CA . THR A 1 196 ? 6.026 -2.985 17.442 1.00 29.45 196 THR A CA 1
ATOM 1583 C C . THR A 1 196 ? 6.016 -2.303 16.078 1.00 29.45 196 THR A C 1
ATOM 1585 O O . THR A 1 196 ? 6.744 -2.717 15.176 1.00 29.45 196 THR A O 1
ATOM 1588 N N . ALA A 1 197 ? 5.279 -1.193 15.943 1.00 36.44 197 ALA A N 1
ATOM 1589 C CA . ALA A 1 197 ? 5.474 -0.264 14.833 1.00 36.44 197 ALA A CA 1
ATOM 1590 C C . ALA A 1 197 ? 6.812 0.471 14.933 1.00 36.44 197 ALA A C 1
ATOM 1592 O O . ALA A 1 197 ? 7.088 1.240 15.859 1.00 36.44 197 ALA A O 1
ATOM 1593 N N . ALA A 1 198 ? 7.623 0.312 13.896 1.00 33.00 198 ALA A N 1
ATOM 1594 C CA . ALA A 1 198 ? 8.656 1.275 13.589 1.00 33.00 198 ALA A CA 1
ATOM 1595 C C . ALA A 1 198 ? 8.100 2.320 12.619 1.00 33.00 198 ALA A C 1
ATOM 1597 O O . ALA A 1 198 ? 7.792 2.022 11.466 1.00 33.00 198 ALA A O 1
ATOM 1598 N N . ALA A 1 199 ? 7.980 3.560 13.089 1.00 35.22 199 ALA A N 1
ATOM 1599 C CA . ALA A 1 199 ? 7.635 4.693 12.246 1.00 35.22 199 ALA A CA 1
ATOM 1600 C C . ALA A 1 199 ? 8.783 4.969 11.262 1.00 35.22 199 ALA A C 1
ATOM 1602 O O . ALA A 1 199 ? 9.851 5.445 11.649 1.00 35.22 199 ALA A O 1
ATOM 1603 N N . LEU A 1 200 ? 8.577 4.673 9.979 1.00 40.06 200 LEU A N 1
ATOM 1604 C CA . LEU A 1 200 ? 9.475 5.142 8.928 1.00 40.06 200 LEU A CA 1
ATOM 1605 C C . LEU A 1 200 ? 9.230 6.632 8.724 1.00 40.06 200 LEU A C 1
ATOM 1607 O O . LEU A 1 200 ? 8.181 7.044 8.236 1.00 40.06 200 LEU A O 1
ATOM 1611 N N . ALA A 1 201 ? 10.216 7.444 9.090 1.00 35.31 201 ALA A N 1
ATOM 1612 C CA . ALA A 1 201 ? 10.245 8.849 8.732 1.00 35.31 201 ALA A CA 1
ATOM 1613 C C . ALA A 1 201 ? 10.461 8.971 7.211 1.00 35.31 201 ALA A C 1
ATOM 1615 O O . ALA A 1 201 ? 11.591 9.009 6.731 1.00 35.31 201 ALA A O 1
ATOM 1616 N N . MET A 1 202 ? 9.363 9.056 6.451 1.00 39.47 202 MET A N 1
ATOM 1617 C CA . MET A 1 202 ? 9.353 9.263 4.996 1.00 39.47 202 MET A CA 1
ATOM 1618 C C . MET A 1 202 ? 9.185 10.730 4.508 1.00 39.47 202 MET A C 1
ATOM 1620 O O . MET A 1 202 ? 8.597 10.932 3.446 1.00 39.47 202 MET A O 1
ATOM 1624 N N . PRO A 1 203 ? 9.708 11.794 5.173 1.00 32.62 203 PRO A N 1
ATOM 1625 C CA . PRO A 1 203 ? 9.643 13.143 4.598 1.00 32.62 203 PRO A CA 1
ATOM 1626 C C . PRO A 1 203 ? 10.474 13.411 3.329 1.00 32.62 203 PRO A C 1
ATOM 1628 O O . PRO A 1 203 ? 10.199 14.382 2.628 1.00 32.62 203 PRO A O 1
ATOM 1631 N N . GLY A 1 204 ? 11.500 12.607 3.026 1.00 31.44 204 GLY A N 1
ATOM 1632 C CA . GLY A 1 204 ? 12.506 12.953 2.004 1.00 31.44 204 GLY A CA 1
ATOM 1633 C C . GLY A 1 204 ? 12.066 12.810 0.540 1.00 31.44 204 GLY A C 1
ATOM 1634 O O . GLY A 1 204 ? 12.569 13.523 -0.325 1.00 31.44 204 GLY A O 1
ATOM 1635 N N . VAL A 1 205 ? 11.117 11.920 0.240 1.00 38.38 205 VAL A N 1
ATOM 1636 C CA . VAL A 1 205 ? 10.841 11.501 -1.149 1.00 38.38 205 VAL A CA 1
ATOM 1637 C C . VAL A 1 205 ? 9.985 12.516 -1.908 1.00 38.38 205 VAL A C 1
ATOM 1639 O O . VAL A 1 205 ? 10.236 12.813 -3.075 1.00 38.38 205 VAL A O 1
ATOM 1642 N N . ALA A 1 206 ? 9.014 13.124 -1.228 1.00 39.44 206 ALA A N 1
ATOM 1643 C CA . ALA A 1 206 ? 8.111 14.085 -1.850 1.00 39.44 206 ALA A CA 1
ATOM 1644 C C . ALA A 1 206 ? 8.798 15.373 -2.316 1.00 39.44 206 ALA A C 1
ATOM 1646 O O . ALA A 1 206 ? 8.356 15.981 -3.289 1.00 39.44 206 ALA A O 1
ATOM 1647 N N . GLN A 1 207 ? 9.896 15.778 -1.669 1.00 36.22 207 GLN A N 1
ATOM 1648 C CA . GLN A 1 207 ? 10.678 16.936 -2.112 1.00 36.22 207 GLN A CA 1
ATOM 1649 C C . GLN A 1 207 ? 11.527 16.627 -3.350 1.00 36.22 207 GLN A C 1
ATOM 1651 O O . GLN A 1 207 ? 11.640 17.482 -4.227 1.00 36.22 207 GLN A O 1
ATOM 1656 N N . ALA A 1 208 ? 12.089 15.416 -3.445 1.00 36.94 208 ALA A N 1
ATOM 1657 C CA . ALA A 1 208 ? 12.889 15.000 -4.596 1.00 36.94 208 ALA A CA 1
ATOM 1658 C C . ALA A 1 208 ? 12.032 14.877 -5.868 1.00 36.94 208 ALA A C 1
ATOM 1660 O O . ALA A 1 208 ? 12.453 15.315 -6.934 1.00 36.94 208 ALA A O 1
ATOM 1661 N N . ILE A 1 209 ? 10.807 14.365 -5.732 1.00 40.25 209 ILE A N 1
ATOM 1662 C CA . ILE A 1 209 ? 9.867 14.168 -6.841 1.00 40.25 209 ILE A CA 1
ATOM 1663 C C . ILE A 1 209 ? 9.126 15.469 -7.203 1.00 40.25 209 ILE A C 1
ATOM 1665 O O . ILE A 1 209 ? 9.020 15.835 -8.372 1.00 40.25 209 ILE A O 1
ATOM 1669 N N . GLY A 1 210 ? 8.687 16.250 -6.208 1.00 36.75 210 GLY A N 1
ATOM 1670 C CA . GLY A 1 210 ? 8.010 17.533 -6.445 1.00 36.75 210 GLY A CA 1
ATOM 1671 C C . GLY A 1 210 ? 8.895 18.598 -7.112 1.00 36.75 210 GLY A C 1
ATOM 1672 O O . GLY A 1 210 ? 8.380 19.560 -7.683 1.00 36.75 210 GLY A O 1
ATOM 1673 N N . GLY A 1 211 ? 10.222 18.434 -7.065 1.00 37.19 211 GLY A N 1
ATOM 1674 C CA . GLY A 1 211 ? 11.176 19.269 -7.797 1.00 37.19 211 GLY A CA 1
ATOM 1675 C C . GLY A 1 211 ? 11.230 18.987 -9.303 1.00 37.19 211 GLY A C 1
ATOM 1676 O O . GLY A 1 211 ? 11.589 19.886 -10.059 1.00 37.19 211 GLY A O 1
ATOM 1677 N N . VAL A 1 212 ? 10.846 17.782 -9.738 1.00 38.56 212 VAL A N 1
ATOM 1678 C CA . VAL A 1 212 ? 10.892 17.349 -11.146 1.00 38.56 212 VAL A CA 1
ATOM 1679 C C . VAL A 1 212 ? 9.602 17.717 -11.896 1.00 38.56 212 VAL A C 1
ATOM 1681 O O . VAL A 1 212 ? 9.655 18.016 -13.085 1.00 38.56 212 VAL A O 1
ATOM 1684 N N . LEU A 1 213 ? 8.458 17.800 -11.201 1.00 40.38 213 LEU A N 1
ATOM 1685 C CA . LEU A 1 213 ? 7.130 17.805 -11.840 1.00 40.38 213 LEU A CA 1
ATOM 1686 C C . LEU A 1 213 ? 6.372 19.153 -11.880 1.00 40.38 213 LEU A C 1
ATOM 1688 O O . LEU A 1 213 ? 5.226 19.198 -12.320 1.00 40.38 213 LEU A O 1
ATOM 1692 N N . GLY A 1 214 ? 7.007 20.271 -11.506 1.00 37.69 214 GLY A N 1
ATOM 1693 C CA . GLY A 1 214 ? 6.462 21.623 -11.727 1.00 37.69 214 GLY A CA 1
ATOM 1694 C C . GLY A 1 214 ? 5.381 22.068 -10.721 1.00 37.69 214 GLY A C 1
ATOM 1695 O O . GLY A 1 214 ? 4.413 21.378 -10.418 1.00 37.69 214 GLY A O 1
ATOM 1696 N N . ARG A 1 215 ? 5.552 23.269 -10.159 1.00 37.53 215 ARG A N 1
ATOM 1697 C CA . ARG A 1 215 ? 4.791 23.790 -9.007 1.00 37.53 215 ARG A CA 1
ATOM 1698 C C . ARG A 1 215 ? 3.377 24.279 -9.369 1.00 37.53 215 ARG A C 1
ATOM 1700 O O . ARG A 1 215 ? 3.237 25.317 -10.007 1.00 37.53 215 ARG A O 1
ATOM 1707 N N . SER A 1 216 ? 2.335 23.625 -8.845 1.00 40.22 216 SER A N 1
ATOM 1708 C CA . SER A 1 216 ? 0.991 24.205 -8.618 1.00 40.22 216 SER A CA 1
ATOM 1709 C C . SER A 1 216 ? 0.289 23.501 -7.437 1.00 40.22 216 SER A C 1
ATOM 1711 O O . SER A 1 216 ? 0.790 22.489 -6.969 1.00 40.22 216 SER A O 1
ATOM 1713 N N . GLY A 1 217 ? -0.816 24.031 -6.892 1.00 37.03 217 GLY A N 1
ATOM 1714 C CA . GLY A 1 217 ? -1.442 23.569 -5.630 1.00 37.03 217 GLY A CA 1
ATOM 1715 C C . GLY A 1 217 ? -1.830 22.079 -5.547 1.00 37.03 217 GLY A C 1
ATOM 1716 O O . GLY A 1 217 ? -1.882 21.530 -4.449 1.00 37.03 217 GLY A O 1
ATOM 1717 N N . THR A 1 218 ? -1.998 21.390 -6.680 1.00 41.62 218 THR A N 1
ATOM 1718 C CA . THR A 1 218 ? -2.147 19.922 -6.754 1.00 41.62 218 THR A CA 1
ATOM 1719 C C . THR A 1 218 ? -0.877 19.174 -6.338 1.00 41.62 218 THR A C 1
ATOM 1721 O O . THR A 1 218 ? -0.976 18.079 -5.794 1.00 41.62 218 THR A O 1
ATOM 1724 N N . ALA A 1 219 ? 0.301 19.798 -6.473 1.00 41.47 219 ALA A N 1
ATOM 1725 C CA . ALA A 1 219 ? 1.595 19.297 -6.006 1.00 41.47 219 ALA A CA 1
ATOM 1726 C C . ALA A 1 219 ? 1.663 19.142 -4.470 1.00 41.47 219 ALA A C 1
ATOM 1728 O O . ALA A 1 219 ? 2.461 18.354 -3.969 1.00 41.47 219 ALA A O 1
ATOM 1729 N N . ALA A 1 220 ? 0.819 19.847 -3.704 1.00 35.72 220 ALA A N 1
ATOM 1730 C CA . ALA A 1 220 ? 0.767 19.716 -2.246 1.00 35.72 220 ALA A CA 1
ATOM 1731 C C . ALA A 1 220 ? -0.016 18.462 -1.809 1.00 35.72 220 ALA A C 1
ATOM 1733 O O . ALA A 1 220 ? 0.475 17.696 -0.979 1.00 35.72 220 ALA A O 1
ATOM 1734 N N . ALA A 1 221 ? -1.182 18.201 -2.415 1.00 40.81 221 ALA A N 1
ATOM 1735 C CA . ALA A 1 221 ? -1.925 16.950 -2.223 1.00 40.81 221 ALA A CA 1
ATOM 1736 C C . ALA A 1 221 ? -1.105 15.755 -2.741 1.00 40.81 221 ALA A C 1
ATOM 1738 O O . ALA A 1 221 ? -0.844 14.808 -2.010 1.00 40.81 221 ALA A O 1
ATOM 1739 N N . ALA A 1 222 ? -0.551 15.873 -3.943 1.00 41.31 222 ALA A N 1
ATOM 1740 C CA . ALA A 1 222 ? 0.467 14.989 -4.499 1.00 41.31 222 ALA A CA 1
ATOM 1741 C C . ALA A 1 222 ? 1.598 14.654 -3.522 1.00 41.31 222 ALA A C 1
ATOM 1743 O O . ALA A 1 222 ? 1.803 13.488 -3.216 1.00 41.31 222 ALA A O 1
ATOM 1744 N N . SER A 1 223 ? 2.297 15.664 -2.986 1.00 39.66 223 SER A N 1
ATOM 1745 C CA . SER A 1 223 ? 3.415 15.476 -2.052 1.00 39.66 223 SER A CA 1
ATOM 1746 C C . SER A 1 223 ? 3.010 14.694 -0.801 1.00 39.66 223 SER A C 1
ATOM 1748 O O . SER A 1 223 ? 3.788 13.890 -0.298 1.00 39.66 223 SER A O 1
ATOM 1750 N N . GLY A 1 224 ? 1.769 14.865 -0.338 1.00 41.53 224 GLY A N 1
ATOM 1751 C CA . GLY A 1 224 ? 1.229 14.112 0.783 1.00 41.53 224 GLY A CA 1
ATOM 1752 C C . GLY A 1 224 ? 0.908 12.651 0.440 1.00 41.53 224 GLY A C 1
ATOM 1753 O O . GLY A 1 224 ? 1.191 11.778 1.254 1.00 41.53 224 GLY A O 1
ATOM 1754 N N . ILE A 1 225 ? 0.388 12.369 -0.762 1.00 48.66 225 ILE A N 1
ATOM 1755 C CA . ILE A 1 225 ? 0.188 10.994 -1.266 1.00 48.66 225 ILE A CA 1
ATOM 1756 C C . ILE A 1 225 ? 1.546 10.312 -1.482 1.00 48.66 225 ILE A C 1
ATOM 1758 O O . ILE A 1 225 ? 1.736 9.179 -1.049 1.00 48.66 225 ILE A O 1
ATOM 1762 N N . VAL A 1 226 ? 2.516 11.025 -2.067 1.00 49.53 226 VAL A N 1
ATOM 1763 C CA . VAL A 1 226 ? 3.908 10.576 -2.228 1.00 49.53 226 VAL A CA 1
ATOM 1764 C C . VAL A 1 226 ? 4.513 10.214 -0.869 1.00 49.53 226 VAL A C 1
ATOM 1766 O O . VAL A 1 226 ? 5.112 9.154 -0.739 1.00 49.53 226 VAL A O 1
ATOM 1769 N N . MET A 1 227 ? 4.351 11.055 0.161 1.00 46.19 227 MET A N 1
ATOM 1770 C CA . MET A 1 227 ? 4.874 10.786 1.512 1.00 46.19 227 MET A CA 1
ATOM 1771 C C . MET A 1 227 ? 4.245 9.545 2.155 1.00 46.19 227 MET A C 1
ATOM 1773 O O . MET A 1 227 ? 4.951 8.796 2.828 1.00 46.19 227 MET A O 1
ATOM 1777 N N . LEU A 1 228 ? 2.947 9.313 1.944 1.00 46.25 228 LEU A N 1
ATOM 1778 C CA . LEU A 1 228 ? 2.217 8.220 2.592 1.00 46.25 228 LEU A CA 1
ATOM 1779 C C . LEU A 1 228 ? 2.336 6.891 1.861 1.00 46.25 228 LEU A C 1
ATOM 1781 O O . LEU A 1 228 ? 2.492 5.874 2.517 1.00 46.25 228 LEU A O 1
ATOM 1785 N N . ALA A 1 229 ? 2.420 6.881 0.533 1.00 48.56 229 ALA A N 1
ATOM 1786 C CA . ALA A 1 229 ? 2.744 5.684 -0.249 1.00 48.56 229 ALA A CA 1
ATOM 1787 C C . ALA A 1 229 ? 4.236 5.280 -0.157 1.00 48.56 229 ALA A C 1
ATOM 1789 O O . ALA A 1 229 ? 4.779 4.561 -1.003 1.00 48.56 229 ALA A O 1
ATOM 1790 N N . GLY A 1 230 ? 4.940 5.806 0.845 1.00 47.78 230 GLY A N 1
ATOM 1791 C CA . GLY A 1 230 ? 6.356 5.595 1.094 1.00 47.78 230 GLY A CA 1
ATOM 1792 C C . GLY A 1 230 ? 7.288 6.040 -0.021 1.00 47.78 230 GLY A C 1
ATOM 1793 O O . GLY A 1 230 ? 8.310 5.410 -0.272 1.00 47.78 230 GLY A O 1
ATOM 1794 N N . GLY A 1 231 ? 6.932 7.124 -0.702 1.00 47.59 231 GLY A N 1
ATOM 1795 C CA . GLY A 1 231 ? 7.726 7.721 -1.766 1.00 47.59 231 GLY A CA 1
ATOM 1796 C C . GLY A 1 231 ? 7.553 7.095 -3.145 1.00 47.59 231 GLY A C 1
ATOM 1797 O O . GLY A 1 231 ? 8.305 7.421 -4.055 1.00 47.59 231 GLY A O 1
ATOM 1798 N N . SER A 1 232 ? 6.598 6.180 -3.293 1.00 47.00 232 SER A N 1
ATOM 1799 C CA . SER A 1 232 ? 6.437 5.353 -4.503 1.00 47.00 232 SER A CA 1
ATOM 1800 C C . SER A 1 232 ? 5.530 5.965 -5.550 1.00 47.00 232 SER A C 1
ATOM 1802 O O . SER A 1 232 ? 5.423 5.435 -6.652 1.00 47.00 232 SER A O 1
ATOM 1804 N N . ILE A 1 233 ? 4.848 7.043 -5.171 1.00 47.12 233 ILE A N 1
ATOM 1805 C CA . ILE A 1 233 ? 3.927 7.740 -6.043 1.00 47.12 233 ILE A CA 1
ATOM 1806 C C . ILE A 1 233 ? 4.567 9.047 -6.433 1.00 47.12 233 ILE A C 1
ATOM 1808 O O . ILE A 1 233 ? 4.999 9.773 -5.550 1.00 47.12 233 ILE A O 1
ATOM 1812 N N . ALA A 1 234 ? 4.641 9.345 -7.723 1.00 49.62 234 ALA A N 1
ATOM 1813 C CA . ALA A 1 234 ? 5.116 10.629 -8.210 1.00 49.62 234 ALA A CA 1
ATOM 1814 C C . ALA A 1 234 ? 3.994 11.319 -8.959 1.00 49.62 234 ALA A C 1
ATOM 1816 O O . ALA A 1 234 ? 3.552 10.834 -9.991 1.00 49.62 234 ALA A O 1
ATOM 1817 N N . VAL A 1 235 ? 3.485 12.422 -8.422 1.00 46.91 235 VAL A N 1
ATOM 1818 C CA . VAL A 1 235 ? 2.353 13.113 -9.041 1.00 46.91 235 VAL A CA 1
ATOM 1819 C C . VAL A 1 235 ? 2.847 14.375 -9.729 1.00 46.91 235 VAL A C 1
ATOM 1821 O O . VAL A 1 235 ? 3.462 15.239 -9.100 1.00 46.91 235 VAL A O 1
ATOM 1824 N N . GLY A 1 236 ? 2.552 14.477 -11.018 1.00 47.16 236 GLY A N 1
ATOM 1825 C CA . GLY A 1 236 ? 2.869 15.614 -11.868 1.00 47.16 236 GLY A CA 1
ATOM 1826 C C . GLY A 1 236 ? 1.686 16.003 -12.736 1.00 47.16 236 GLY A C 1
ATOM 1827 O O . GLY A 1 236 ? 0.607 15.431 -12.628 1.00 47.16 236 GLY A O 1
ATOM 1828 N N . ARG A 1 237 ? 1.868 16.999 -13.600 1.00 46.09 237 ARG A N 1
ATOM 1829 C CA . ARG A 1 237 ? 0.933 17.263 -14.702 1.00 46.09 237 ARG A CA 1
ATOM 1830 C C . ARG A 1 237 ? 1.576 16.814 -16.002 1.00 46.09 237 ARG A C 1
ATOM 1832 O O . ARG A 1 237 ? 2.702 17.224 -16.284 1.00 46.09 237 ARG A O 1
ATOM 1839 N N . LEU A 1 238 ? 0.855 16.043 -16.811 1.00 43.44 238 LEU A N 1
ATOM 1840 C CA . LEU A 1 238 ? 1.258 15.746 -18.187 1.00 43.44 238 LEU A CA 1
ATOM 1841 C C . LEU A 1 238 ? 0.869 16.913 -19.112 1.00 43.44 238 LEU A C 1
ATOM 1843 O O . LEU A 1 238 ? 0.039 16.814 -20.001 1.00 43.44 238 LEU A O 1
ATOM 1847 N N . GLY A 1 239 ? 1.449 18.087 -18.863 1.00 45.44 239 GLY A N 1
ATOM 1848 C CA . GLY A 1 239 ? 1.130 19.305 -19.613 1.00 45.44 239 GLY A CA 1
ATOM 1849 C C . GLY A 1 239 ? -0.111 20.058 -19.116 1.00 45.44 239 GLY A C 1
ATOM 1850 O O . GLY A 1 239 ? -0.689 19.772 -18.062 1.00 45.44 239 GLY A O 1
ATOM 1851 N N . GLU A 1 240 ? -0.475 21.119 -19.841 1.00 45.38 240 GLU A N 1
ATOM 1852 C CA . GLU A 1 240 ? -1.555 22.027 -19.432 1.00 45.38 240 GLU A CA 1
ATOM 1853 C C . GLU A 1 240 ? -2.951 21.408 -19.623 1.00 45.38 240 GLU A C 1
ATOM 1855 O O . GLU A 1 240 ? -3.839 21.711 -18.823 1.00 45.38 240 GLU A O 1
ATOM 1860 N N . GLU A 1 241 ? -3.118 20.491 -20.585 1.00 47.19 241 GLU A N 1
ATOM 1861 C CA . GLU A 1 241 ? -4.414 19.907 -20.975 1.00 47.19 241 GLU A CA 1
ATOM 1862 C C . GLU A 1 241 ? -4.715 18.516 -20.377 1.00 47.19 241 GLU A C 1
ATOM 1864 O O . GLU A 1 241 ? -5.886 18.195 -20.205 1.00 47.19 241 GLU A O 1
ATOM 1869 N N . GLU A 1 242 ? -3.717 17.704 -19.996 1.00 47.12 242 GLU A N 1
ATOM 1870 C CA . GLU A 1 242 ? -3.944 16.287 -19.616 1.00 47.12 242 GLU A CA 1
ATOM 1871 C C . GLU A 1 242 ? -4.151 16.048 -18.105 1.00 47.12 242 GLU A C 1
ATOM 1873 O O . GLU A 1 242 ? -4.190 14.912 -17.642 1.00 47.12 242 GLU A O 1
ATOM 1878 N N . GLY A 1 243 ? -4.333 17.110 -17.315 1.00 50.59 243 GLY A N 1
ATOM 1879 C CA . GLY A 1 243 ? -4.647 16.989 -15.886 1.00 50.59 243 GLY A CA 1
ATOM 1880 C C . GLY A 1 243 ? -3.496 16.437 -15.020 1.00 50.59 243 GLY A C 1
ATOM 1881 O O . GLY A 1 243 ? -2.341 16.372 -15.456 1.00 50.59 243 GLY A O 1
ATOM 1882 N N . PRO A 1 244 ? -3.760 16.147 -13.731 1.00 53.28 244 PRO A N 1
ATOM 1883 C CA . PRO A 1 244 ? -2.783 15.533 -12.842 1.00 53.28 244 PRO A CA 1
ATOM 1884 C C . PRO A 1 244 ? -2.630 14.041 -13.163 1.00 53.28 244 PRO A C 1
ATOM 1886 O O . PRO A 1 244 ? -3.620 13.324 -13.263 1.00 53.28 244 PRO A O 1
ATOM 1889 N N . ALA A 1 245 ? -1.390 13.574 -13.255 1.00 53.19 245 ALA A N 1
ATOM 1890 C CA . ALA A 1 245 ? -1.054 12.170 -13.419 1.00 53.19 245 ALA A CA 1
ATOM 1891 C C . ALA A 1 245 ? -0.165 11.704 -12.263 1.00 53.19 245 ALA A C 1
ATOM 1893 O O . ALA A 1 245 ? 0.689 12.460 -11.793 1.00 53.19 245 ALA A O 1
ATOM 1894 N N . ALA A 1 246 ? -0.369 10.478 -11.789 1.00 55.59 246 ALA A N 1
ATOM 1895 C CA . ALA A 1 246 ? 0.355 9.915 -10.654 1.00 55.59 246 ALA A CA 1
ATOM 1896 C C . ALA A 1 246 ? 1.052 8.611 -11.041 1.00 55.59 246 ALA A C 1
ATOM 1898 O O . ALA A 1 246 ? 0.405 7.643 -11.407 1.00 55.59 246 ALA A O 1
ATOM 1899 N N . LEU A 1 247 ? 2.373 8.552 -10.939 1.00 58.84 247 LEU A N 1
ATOM 1900 C CA . LEU A 1 247 ? 3.119 7.324 -11.161 1.00 58.84 247 LEU A CA 1
ATOM 1901 C C . LEU A 1 247 ? 2.952 6.371 -9.965 1.00 58.84 247 LEU A C 1
ATOM 1903 O O . LEU A 1 247 ? 2.876 6.860 -8.848 1.00 58.84 247 LEU A O 1
ATOM 1907 N N . ILE A 1 248 ? 2.947 5.044 -10.147 1.00 66.50 248 ILE A N 1
ATOM 1908 C CA . ILE A 1 248 ? 2.762 4.061 -9.049 1.00 66.50 248 ILE A CA 1
ATOM 1909 C C . ILE A 1 248 ? 3.669 2.825 -9.119 1.00 66.50 248 ILE A C 1
ATOM 1911 O O . ILE A 1 248 ? 4.231 2.508 -10.160 1.00 66.50 248 ILE A O 1
ATOM 1915 N N . GLY A 1 249 ? 3.771 2.073 -8.015 1.00 57.50 249 GLY A N 1
ATOM 1916 C CA . GLY A 1 249 ? 4.193 0.671 -8.025 1.00 57.50 249 GLY A CA 1
ATOM 1917 C C . GLY A 1 249 ? 5.673 0.427 -8.305 1.00 57.50 249 GLY A C 1
ATOM 1918 O O . GLY A 1 249 ? 6.027 -0.569 -8.932 1.00 57.50 249 GLY A O 1
ATOM 1919 N N . GLY A 1 250 ? 6.542 1.316 -7.824 1.00 62.09 250 GLY A N 1
ATOM 1920 C CA . GLY A 1 250 ? 7.976 1.260 -8.112 1.00 62.09 250 GLY A CA 1
ATOM 1921 C C . GLY A 1 250 ? 8.431 2.297 -9.132 1.00 62.09 250 GLY A C 1
ATOM 1922 O O . GLY A 1 250 ? 9.627 2.496 -9.282 1.00 62.09 250 GLY A O 1
ATOM 1923 N N . SER A 1 251 ? 7.510 2.992 -9.795 1.00 62.62 251 SER A N 1
ATOM 1924 C CA . SER A 1 251 ? 7.750 3.959 -10.877 1.00 62.62 251 SER A CA 1
ATOM 1925 C C . SER A 1 251 ? 8.715 5.110 -10.574 1.00 62.62 251 SER A C 1
ATOM 1927 O O . SER A 1 251 ? 9.262 5.697 -11.504 1.00 62.62 251 SER A O 1
ATOM 1929 N N . GLY A 1 252 ? 9.017 5.406 -9.305 1.00 61.06 252 GLY A N 1
ATOM 1930 C CA . GLY A 1 252 ? 10.131 6.301 -8.966 1.00 61.06 252 GLY A CA 1
ATOM 1931 C C . GLY A 1 252 ? 11.465 5.819 -9.561 1.00 61.06 252 GLY A C 1
ATOM 1932 O O . GLY A 1 252 ? 12.334 6.622 -9.894 1.00 61.06 252 GLY A O 1
ATOM 1933 N N . ILE A 1 253 ? 11.602 4.504 -9.758 1.00 64.44 253 ILE A N 1
ATOM 1934 C CA . ILE A 1 253 ? 12.683 3.869 -10.510 1.00 64.44 253 ILE A CA 1
ATOM 1935 C C . ILE A 1 253 ? 12.656 4.294 -11.989 1.00 64.44 253 ILE A C 1
ATOM 1937 O O . ILE A 1 253 ? 13.687 4.707 -12.522 1.00 64.44 253 ILE A O 1
ATOM 1941 N N . GLU A 1 254 ? 11.494 4.220 -12.637 1.00 64.88 254 GLU A N 1
ATOM 1942 C CA . GLU A 1 254 ? 11.310 4.597 -14.043 1.00 64.88 254 GLU A CA 1
ATOM 1943 C C . GLU A 1 254 ? 11.630 6.063 -14.284 1.00 64.88 254 GLU A C 1
ATOM 1945 O O . GLU A 1 254 ? 12.429 6.392 -15.162 1.00 64.88 254 GLU A O 1
ATOM 1950 N N . GLU A 1 255 ? 11.059 6.941 -13.465 1.00 64.38 255 GLU A N 1
ATOM 1951 C CA . GLU A 1 255 ? 11.258 8.376 -13.602 1.00 64.38 255 GLU A CA 1
ATOM 1952 C C . GLU A 1 255 ? 12.731 8.745 -13.401 1.00 64.38 255 GLU A C 1
ATOM 1954 O O . GLU A 1 255 ? 13.278 9.548 -14.159 1.00 64.38 255 GLU A O 1
ATOM 1959 N N . ALA A 1 256 ? 13.420 8.120 -12.441 1.00 64.44 256 ALA A N 1
ATOM 1960 C CA . ALA A 1 256 ? 14.851 8.328 -12.230 1.00 64.44 256 ALA A CA 1
ATOM 1961 C C . ALA A 1 256 ? 15.711 7.925 -13.434 1.00 64.44 256 ALA A C 1
ATOM 1963 O O . ALA A 1 256 ? 16.717 8.588 -13.709 1.00 64.44 256 ALA A O 1
ATOM 1964 N N . VAL A 1 257 ? 15.343 6.847 -14.130 1.00 64.56 257 VAL A N 1
ATOM 1965 C CA . VAL A 1 257 ? 16.025 6.420 -15.357 1.00 64.56 257 VAL A CA 1
ATOM 1966 C C . VAL A 1 257 ? 15.718 7.398 -16.488 1.00 64.56 257 VAL A C 1
ATOM 1968 O O . VAL A 1 257 ? 16.643 7.947 -17.086 1.00 64.56 257 VAL A O 1
ATOM 1971 N N . ALA A 1 258 ? 14.437 7.682 -16.734 1.00 66.62 258 ALA A N 1
ATOM 1972 C CA . ALA A 1 258 ? 13.986 8.515 -17.846 1.00 66.62 258 ALA A CA 1
ATOM 1973 C C . ALA A 1 258 ? 14.491 9.966 -17.758 1.00 66.62 258 ALA A C 1
ATOM 1975 O O . ALA A 1 258 ? 14.893 10.551 -18.762 1.00 66.62 258 ALA A O 1
ATOM 1976 N N . SER A 1 259 ? 14.511 10.544 -16.554 1.00 63.72 259 SER A N 1
ATOM 1977 C CA . SER A 1 259 ? 14.972 11.919 -16.311 1.00 63.72 259 SER A CA 1
ATOM 1978 C C . SER A 1 259 ? 16.493 12.049 -16.173 1.00 63.72 259 SER A C 1
ATOM 1980 O O . SER A 1 259 ? 17.014 13.161 -16.091 1.00 63.72 259 SER A O 1
ATOM 1982 N N . GLY A 1 260 ? 17.223 10.931 -16.078 1.00 66.44 260 GLY A N 1
ATOM 1983 C CA . GLY A 1 260 ? 18.635 10.933 -15.693 1.00 66.44 260 GLY A CA 1
ATOM 1984 C C . GLY A 1 260 ? 18.887 11.396 -14.248 1.00 66.44 260 GLY A C 1
ATOM 1985 O O . GLY A 1 260 ? 20.041 11.566 -13.858 1.00 66.44 260 GLY A O 1
ATOM 1986 N N . ALA A 1 261 ? 17.841 11.576 -13.431 1.00 69.56 261 ALA A N 1
ATOM 1987 C CA . ALA A 1 261 ? 17.945 12.020 -12.041 1.00 69.56 261 ALA A CA 1
ATOM 1988 C C . ALA A 1 261 ? 18.293 10.891 -11.053 1.00 69.56 261 ALA A C 1
ATOM 1990 O O . ALA A 1 261 ? 18.317 11.123 -9.842 1.00 69.56 261 ALA A O 1
ATOM 1991 N N . CYS A 1 262 ? 18.596 9.684 -11.543 1.00 74.12 262 CYS A N 1
ATOM 1992 C CA . CYS A 1 262 ? 18.931 8.515 -10.728 1.00 74.12 262 CYS A CA 1
ATOM 1993 C C . CYS A 1 262 ? 19.976 8.810 -9.641 1.00 74.12 262 CYS A C 1
ATOM 1995 O O . CYS A 1 262 ? 19.751 8.476 -8.481 1.00 74.12 262 CYS A O 1
ATOM 1997 N N . GLY A 1 263 ? 21.059 9.528 -9.955 1.00 72.50 263 GLY A N 1
ATOM 1998 C CA . GLY A 1 263 ? 22.068 9.892 -8.952 1.00 72.50 263 GLY A CA 1
ATOM 1999 C C . GLY A 1 263 ? 21.525 10.778 -7.822 1.00 72.50 263 GLY A C 1
ATOM 2000 O O . GLY A 1 263 ? 21.856 10.576 -6.654 1.00 72.50 263 GLY A O 1
ATOM 2001 N N . SER A 1 264 ? 20.652 11.738 -8.140 1.00 71.62 264 SER A N 1
ATOM 2002 C CA . SER A 1 264 ? 19.992 12.594 -7.141 1.00 71.62 264 SER A CA 1
ATOM 2003 C C . SER A 1 264 ? 19.009 11.792 -6.282 1.00 71.62 264 SER A C 1
ATOM 2005 O O . SER A 1 264 ? 19.010 11.905 -5.052 1.00 71.62 264 SER A O 1
ATOM 2007 N N . LEU A 1 265 ? 18.221 10.916 -6.913 1.00 72.12 265 LEU A N 1
ATOM 2008 C CA . LEU A 1 265 ? 17.274 10.040 -6.228 1.00 72.12 265 LEU A CA 1
ATOM 2009 C C . LEU A 1 265 ? 17.999 9.099 -5.254 1.00 72.12 265 LEU A C 1
ATOM 2011 O O . LEU A 1 265 ? 17.696 9.078 -4.066 1.00 72.12 265 LEU A O 1
ATOM 2015 N N . LEU A 1 266 ? 19.028 8.383 -5.708 1.00 76.00 266 LEU A N 1
ATOM 2016 C CA . LEU A 1 266 ? 19.772 7.441 -4.864 1.00 76.00 266 LEU A CA 1
ATOM 2017 C C . LEU A 1 266 ? 20.452 8.122 -3.669 1.00 76.00 266 LEU A C 1
ATOM 2019 O O . LEU A 1 266 ? 20.557 7.535 -2.587 1.00 76.00 266 LEU A O 1
ATOM 2023 N N . ASN A 1 267 ? 20.895 9.369 -3.833 1.00 74.12 267 ASN A N 1
ATOM 2024 C CA . ASN A 1 267 ? 21.501 10.136 -2.749 1.00 74.12 267 ASN A CA 1
ATOM 2025 C C . ASN A 1 267 ? 20.467 10.662 -1.746 1.00 74.12 267 ASN A C 1
ATOM 2027 O O . ASN A 1 267 ? 20.734 10.615 -0.545 1.00 74.12 267 ASN A O 1
ATOM 2031 N N . SER A 1 268 ? 19.302 11.108 -2.219 1.00 71.62 268 SER A N 1
ATOM 2032 C CA . SER A 1 268 ? 18.245 11.697 -1.385 1.00 71.62 268 SER A CA 1
ATOM 2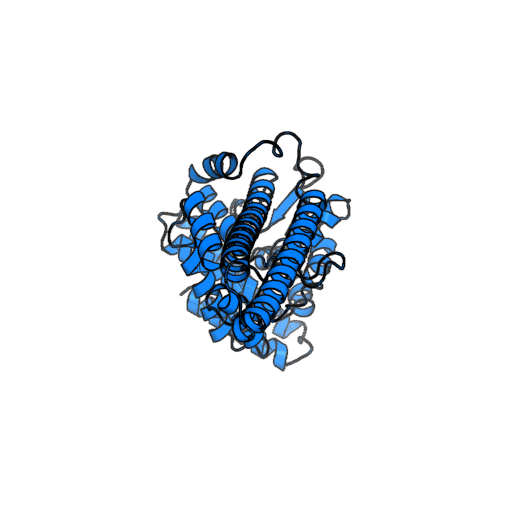033 C C . SER A 1 268 ? 17.384 10.667 -0.653 1.00 71.62 268 SER A C 1
ATOM 2035 O O . SER A 1 268 ? 16.861 10.968 0.420 1.00 71.62 268 SER A O 1
ATOM 2037 N N . LEU A 1 269 ? 17.255 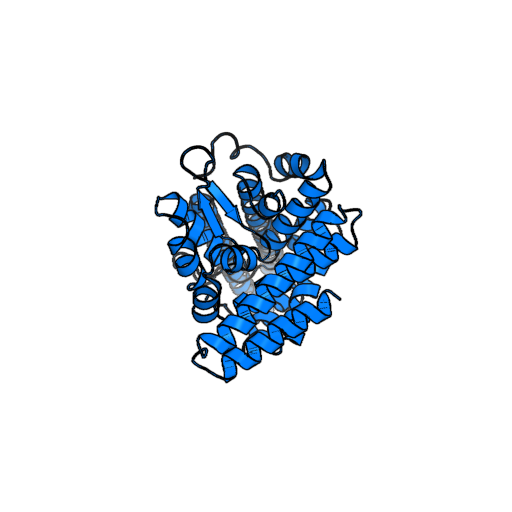9.451 -1.189 1.00 71.50 269 LEU A N 1
ATOM 2038 C CA . LEU A 1 269 ? 16.422 8.416 -0.587 1.00 71.50 269 LEU A CA 1
ATOM 2039 C C . LEU A 1 269 ? 17.168 7.565 0.447 1.00 71.50 269 LEU A C 1
ATOM 2041 O O . LEU A 1 269 ? 18.362 7.261 0.323 1.00 71.50 269 LEU A O 1
ATOM 2045 N N . ALA A 1 270 ? 16.418 7.147 1.468 1.00 75.44 270 ALA A N 1
ATOM 2046 C CA . ALA A 1 270 ? 16.821 6.084 2.377 1.00 75.44 270 ALA A CA 1
ATOM 2047 C C . ALA A 1 270 ? 16.846 4.737 1.632 1.00 75.44 270 ALA A C 1
ATOM 2049 O O . ALA A 1 270 ? 16.062 4.513 0.705 1.00 75.44 270 ALA A O 1
ATOM 2050 N N . LEU A 1 271 ? 17.735 3.828 2.042 1.00 77.62 271 LEU A N 1
ATOM 2051 C CA . LEU A 1 271 ? 17.871 2.507 1.410 1.00 77.62 271 LEU A CA 1
ATOM 2052 C C . LEU A 1 271 ? 16.588 1.686 1.540 1.00 77.62 271 LEU A C 1
ATOM 2054 O O . LEU A 1 271 ? 16.236 0.940 0.637 1.00 77.62 271 LEU A O 1
ATOM 2058 N N . GLU A 1 272 ? 15.881 1.877 2.644 1.00 75.62 272 GLU A N 1
ATOM 2059 C CA . GLU A 1 272 ? 14.571 1.330 2.966 1.00 75.62 272 GLU A CA 1
ATOM 2060 C C . GLU A 1 272 ? 13.533 1.678 1.895 1.00 75.62 272 GLU A C 1
ATOM 2062 O O . GLU A 1 272 ? 12.810 0.808 1.413 1.00 75.62 272 GLU A O 1
ATOM 2067 N N . VAL A 1 273 ? 13.505 2.942 1.465 1.00 75.69 273 VAL A N 1
ATOM 2068 C CA . VAL A 1 273 ? 12.580 3.402 0.425 1.00 75.69 273 VAL A CA 1
ATOM 2069 C C . VAL A 1 273 ? 12.941 2.789 -0.923 1.00 75.69 273 VAL A C 1
ATOM 2071 O O . VAL A 1 273 ? 12.061 2.320 -1.639 1.00 75.69 273 VAL A O 1
ATOM 2074 N N . ILE A 1 274 ? 14.234 2.740 -1.258 1.00 78.94 274 ILE A N 1
ATOM 2075 C CA . ILE A 1 274 ? 14.703 2.102 -2.495 1.00 78.94 274 ILE A CA 1
ATOM 2076 C C . ILE A 1 274 ? 14.352 0.606 -2.484 1.00 78.94 274 ILE A C 1
ATOM 2078 O O . ILE A 1 274 ? 13.849 0.083 -3.476 1.00 78.94 274 ILE A O 1
ATOM 2082 N N . GLY A 1 275 ? 14.552 -0.073 -1.352 1.00 83.75 275 GLY A N 1
ATOM 2083 C CA . GLY A 1 275 ? 14.175 -1.471 -1.156 1.00 83.75 275 GLY A CA 1
ATOM 2084 C C . GLY A 1 275 ? 12.675 -1.706 -1.332 1.00 83.75 275 GLY A C 1
ATOM 2085 O O . GLY A 1 275 ? 12.285 -2.686 -1.968 1.00 83.75 275 GLY A O 1
ATOM 2086 N N . LEU A 1 276 ? 11.829 -0.789 -0.852 1.00 82.50 276 LEU A N 1
ATOM 2087 C CA . LEU A 1 276 ? 10.384 -0.842 -1.074 1.00 82.50 276 LEU A CA 1
ATOM 2088 C C . LEU A 1 276 ? 10.027 -0.681 -2.562 1.00 82.50 276 LEU A C 1
ATOM 2090 O O . LEU A 1 276 ? 9.238 -1.478 -3.067 1.00 82.50 276 LEU A O 1
ATOM 2094 N N . GLN A 1 277 ? 10.636 0.271 -3.287 1.00 82.31 277 GLN A N 1
ATOM 2095 C CA . GLN A 1 277 ? 10.411 0.422 -4.738 1.00 82.31 277 GLN A CA 1
ATOM 2096 C C . GLN A 1 277 ? 10.803 -0.842 -5.511 1.00 82.31 277 GLN A C 1
ATOM 2098 O O . GLN A 1 277 ? 10.060 -1.316 -6.374 1.00 82.31 277 GLN A O 1
ATOM 2103 N N . VAL A 1 278 ? 11.962 -1.418 -5.175 1.00 87.12 278 VAL A N 1
ATOM 2104 C CA . VAL A 1 278 ? 12.434 -2.668 -5.779 1.00 87.12 278 VAL A CA 1
ATOM 2105 C C . VAL A 1 278 ? 11.462 -3.806 -5.477 1.00 87.12 278 VAL A C 1
ATOM 2107 O O . VAL A 1 278 ? 11.080 -4.532 -6.388 1.00 87.12 278 VAL A O 1
ATOM 2110 N N . SER A 1 279 ? 10.995 -3.926 -4.234 1.00 89.06 279 SER A N 1
ATOM 2111 C CA . SER A 1 279 ? 10.027 -4.957 -3.836 1.00 89.06 279 SER A CA 1
ATOM 2112 C C . SER A 1 279 ? 8.711 -4.850 -4.599 1.00 89.06 279 SER A C 1
ATOM 2114 O O . SER A 1 279 ? 8.206 -5.854 -5.098 1.00 89.06 279 SER A O 1
ATOM 2116 N N . LYS A 1 280 ? 8.197 -3.630 -4.772 1.00 88.19 280 LYS A N 1
ATOM 2117 C CA . LYS A 1 280 ? 6.987 -3.357 -5.556 1.00 88.19 280 LYS A CA 1
ATOM 2118 C C . LYS A 1 280 ? 7.145 -3.733 -7.029 1.00 88.19 280 LYS A C 1
ATOM 2120 O O . LYS A 1 280 ? 6.257 -4.368 -7.599 1.00 88.19 280 LYS A O 1
ATOM 2125 N N . THR A 1 281 ? 8.298 -3.410 -7.610 1.00 89.69 281 THR A N 1
ATOM 2126 C CA . THR A 1 281 ? 8.639 -3.770 -8.995 1.00 89.69 281 THR A CA 1
ATOM 2127 C C . THR A 1 281 ? 8.731 -5.290 -9.164 1.00 89.69 281 THR A C 1
ATOM 2129 O O . THR A 1 281 ? 8.164 -5.855 -10.095 1.00 89.69 281 THR A O 1
ATOM 2132 N N . VAL A 1 282 ? 9.388 -5.981 -8.227 1.00 92.62 282 VAL A N 1
ATOM 2133 C CA . VAL A 1 282 ? 9.516 -7.448 -8.223 1.00 92.62 282 VAL A CA 1
ATOM 2134 C C . VAL A 1 282 ? 8.152 -8.125 -8.091 1.00 92.62 282 VAL A C 1
ATOM 2136 O O . VAL A 1 282 ? 7.857 -9.064 -8.827 1.00 92.62 282 VAL A O 1
ATOM 2139 N N . ASN A 1 283 ? 7.298 -7.655 -7.181 1.00 93.12 283 ASN A N 1
ATOM 2140 C CA . ASN A 1 283 ? 5.940 -8.173 -7.021 1.00 93.12 283 ASN A CA 1
ATOM 2141 C C . ASN A 1 283 ? 5.107 -7.996 -8.292 1.00 93.12 283 ASN A C 1
ATOM 2143 O O . ASN A 1 283 ? 4.390 -8.919 -8.677 1.00 93.12 283 ASN A O 1
ATOM 2147 N N . TYR A 1 284 ? 5.232 -6.848 -8.960 1.00 92.75 284 TYR A N 1
ATOM 2148 C CA . TYR A 1 284 ? 4.567 -6.602 -10.234 1.00 92.75 284 TYR A CA 1
ATOM 2149 C C . TYR A 1 284 ? 5.044 -7.558 -11.329 1.00 92.75 284 TYR A C 1
ATOM 2151 O O . TYR A 1 284 ? 4.228 -8.201 -11.984 1.00 92.75 284 TYR A O 1
ATOM 2159 N N . ILE A 1 285 ? 6.357 -7.747 -11.468 1.00 92.75 285 ILE A N 1
ATOM 2160 C CA . ILE A 1 285 ? 6.921 -8.714 -12.418 1.00 92.75 285 ILE A CA 1
ATOM 2161 C C . ILE A 1 285 ? 6.417 -10.133 -12.119 1.00 92.75 285 ILE A C 1
ATOM 2163 O O . ILE A 1 285 ? 5.981 -10.834 -13.029 1.00 92.75 285 ILE A O 1
ATOM 2167 N N . ARG A 1 286 ? 6.396 -10.547 -10.847 1.00 93.88 286 ARG A N 1
ATOM 2168 C CA . ARG A 1 286 ? 5.856 -11.854 -10.430 1.00 93.88 286 ARG A CA 1
ATOM 2169 C C . ARG A 1 286 ? 4.370 -11.996 -10.745 1.00 93.88 286 ARG A C 1
ATOM 2171 O O . ARG A 1 286 ? 3.930 -13.076 -11.133 1.00 93.88 286 ARG A O 1
ATOM 2178 N N . TYR A 1 287 ? 3.592 -10.928 -10.585 1.00 94.25 287 TYR A N 1
ATOM 2179 C CA . TYR A 1 287 ? 2.194 -10.904 -11.000 1.00 94.25 287 TYR A CA 1
ATOM 2180 C C . TYR A 1 287 ? 2.063 -11.095 -12.516 1.00 94.25 287 TYR A C 1
ATOM 2182 O O . TYR A 1 287 ? 1.294 -11.951 -12.954 1.00 94.25 287 TYR A O 1
ATOM 2190 N N . LEU A 1 288 ? 2.852 -10.376 -13.317 1.00 92.94 288 LEU A N 1
ATOM 2191 C CA . LEU A 1 288 ? 2.853 -10.505 -14.777 1.00 92.94 288 LEU A CA 1
ATOM 2192 C C . LEU A 1 288 ? 3.284 -11.903 -15.247 1.00 92.94 288 LEU A C 1
ATOM 2194 O O . LEU A 1 288 ? 2.711 -12.420 -16.197 1.00 92.94 288 LEU A O 1
ATOM 2198 N N . GLN A 1 289 ? 4.231 -12.548 -14.558 1.00 93.31 289 GLN A N 1
ATOM 2199 C CA . GLN A 1 289 ? 4.643 -13.934 -14.833 1.00 93.31 289 GLN A CA 1
ATOM 2200 C C . GLN A 1 289 ? 3.541 -14.965 -14.536 1.00 93.31 289 GLN A C 1
ATOM 2202 O O . GLN A 1 289 ? 3.491 -16.015 -15.171 1.00 93.31 289 GLN A O 1
ATOM 2207 N N . GLN A 1 290 ? 2.700 -14.704 -13.530 1.00 90.94 290 GLN A N 1
ATOM 2208 C CA . GLN A 1 290 ? 1.634 -15.617 -13.095 1.00 90.94 290 GLN A CA 1
ATOM 2209 C C . GLN A 1 290 ? 0.308 -15.387 -13.825 1.00 90.94 290 GLN A C 1
ATOM 2211 O O . GLN A 1 290 ? -0.532 -16.286 -13.868 1.00 90.94 290 GLN A O 1
ATOM 2216 N N . SER A 1 291 ? 0.092 -14.182 -14.339 1.00 85.31 291 SER A N 1
ATOM 2217 C CA . SER A 1 291 ? -1.122 -13.807 -15.055 1.00 85.31 291 SER A CA 1
ATOM 2218 C C . SER A 1 291 ? -0.992 -14.132 -16.543 1.00 85.31 291 SER A C 1
ATOM 2220 O O . SER A 1 291 ? 0.105 -14.208 -17.089 1.00 85.31 291 SER A O 1
ATOM 2222 N N . ASN A 1 292 ? -2.124 -14.264 -17.239 1.00 76.06 292 ASN A N 1
ATOM 2223 C CA . ASN A 1 292 ? -2.159 -14.315 -18.709 1.00 76.06 292 ASN A CA 1
ATOM 2224 C C . ASN A 1 292 ? -1.902 -12.923 -19.328 1.00 76.06 292 ASN A C 1
ATOM 2226 O O . ASN A 1 292 ? -2.502 -12.569 -20.344 1.00 76.06 292 ASN A O 1
ATOM 2230 N N . SER A 1 293 ? -1.073 -12.106 -18.675 1.00 76.06 293 SER A N 1
ATOM 2231 C CA . SER A 1 293 ? -0.747 -10.760 -19.122 1.00 76.06 293 SER A CA 1
ATOM 2232 C C . SER A 1 293 ? 0.075 -10.798 -20.404 1.00 76.06 293 SER A C 1
ATOM 2234 O O . SER A 1 293 ? 0.696 -11.803 -20.756 1.00 76.06 293 SER A O 1
ATOM 2236 N N . SER A 1 294 ? 0.084 -9.675 -21.115 1.00 79.81 294 SER A N 1
ATOM 2237 C CA . SER A 1 294 ? 0.878 -9.519 -22.328 1.00 79.81 294 SER A CA 1
ATOM 2238 C C . SER A 1 294 ? 2.363 -9.766 -22.036 1.00 79.81 294 SER A C 1
ATOM 2240 O O . SER A 1 294 ? 2.944 -9.113 -21.168 1.00 79.81 294 SER A O 1
ATOM 2242 N N . VAL A 1 295 ? 2.995 -10.673 -22.796 1.00 87.69 295 VAL A N 1
ATOM 2243 C CA . VAL A 1 295 ? 4.453 -10.929 -22.751 1.00 87.69 295 VAL A CA 1
ATOM 2244 C C . VAL A 1 295 ? 5.235 -9.620 -22.868 1.00 87.69 295 VAL A C 1
ATOM 2246 O O . VAL A 1 295 ? 6.234 -9.425 -22.183 1.00 87.69 295 VAL A O 1
ATOM 2249 N N . LEU A 1 296 ? 4.712 -8.679 -23.658 1.00 87.12 296 LEU A N 1
ATOM 2250 C CA . LEU A 1 296 ? 5.290 -7.355 -23.832 1.00 87.12 296 LEU A CA 1
ATOM 2251 C C . LEU A 1 296 ? 5.345 -6.550 -22.522 1.00 87.12 296 LEU A C 1
ATOM 2253 O O . LEU A 1 296 ? 6.340 -5.875 -22.281 1.00 87.12 296 LEU A O 1
ATOM 2257 N N . LEU A 1 297 ? 4.308 -6.606 -21.676 1.00 85.50 297 LEU A N 1
ATOM 2258 C CA . LEU A 1 297 ? 4.302 -5.902 -20.384 1.00 85.50 297 LEU A CA 1
ATOM 2259 C C . LEU A 1 297 ? 5.342 -6.490 -19.432 1.00 85.50 297 LEU A C 1
ATOM 2261 O O . LEU A 1 297 ? 6.021 -5.748 -18.725 1.00 85.50 297 LEU A O 1
ATOM 2265 N N . LEU A 1 298 ? 5.476 -7.818 -19.428 1.00 90.38 298 LEU A N 1
ATOM 2266 C CA . LEU A 1 298 ? 6.475 -8.507 -18.617 1.00 90.38 298 LEU A CA 1
ATOM 2267 C 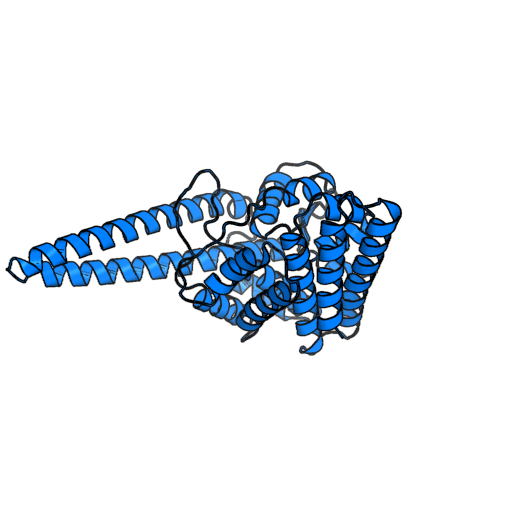C . LEU A 1 298 ? 7.894 -8.112 -19.040 1.00 90.38 298 LEU A C 1
ATOM 2269 O O . LEU A 1 298 ? 8.683 -7.694 -18.194 1.00 90.38 298 LEU A O 1
ATOM 2273 N N . GLU A 1 299 ? 8.194 -8.185 -20.338 1.00 88.75 299 GLU A N 1
ATOM 2274 C CA . GLU A 1 299 ? 9.490 -7.773 -20.890 1.00 88.75 299 GLU A CA 1
ATOM 2275 C C . GLU A 1 299 ? 9.798 -6.306 -20.562 1.00 88.75 299 GLU A C 1
ATOM 2277 O O . GLU A 1 299 ? 10.916 -5.977 -20.172 1.00 88.75 299 GLU A O 1
ATOM 2282 N N . GLN A 1 300 ? 8.797 -5.425 -20.651 1.00 84.19 300 GLN A N 1
ATOM 2283 C CA . GLN A 1 300 ? 8.942 -4.010 -20.308 1.00 84.19 300 GLN A CA 1
ATOM 2284 C C . GLN A 1 300 ? 9.247 -3.798 -18.824 1.00 84.19 300 GLN A C 1
ATOM 2286 O O . GLN A 1 300 ? 10.183 -3.070 -18.500 1.00 84.19 300 GLN A O 1
ATOM 2291 N N . ALA A 1 301 ? 8.505 -4.443 -17.923 1.00 86.38 301 ALA A N 1
ATOM 2292 C CA . ALA A 1 301 ? 8.735 -4.329 -16.485 1.00 86.38 301 ALA A CA 1
ATOM 2293 C C . ALA A 1 301 ? 10.119 -4.873 -16.081 1.00 86.38 301 ALA A C 1
ATOM 2295 O O . ALA A 1 301 ? 10.814 -4.274 -15.260 1.00 86.38 301 ALA A O 1
ATOM 2296 N N . GLN A 1 302 ? 10.551 -5.981 -16.691 1.00 89.62 302 GLN A N 1
ATOM 2297 C CA . GLN A 1 302 ? 11.889 -6.539 -16.485 1.00 89.62 302 GLN A CA 1
ATOM 2298 C C . GLN A 1 302 ? 12.982 -5.600 -17.005 1.00 89.62 302 GLN A C 1
ATOM 2300 O O . GLN A 1 302 ? 13.946 -5.335 -16.286 1.00 89.62 302 GLN A O 1
ATOM 2305 N N . GLN A 1 303 ? 12.826 -5.062 -18.218 1.00 86.31 303 GLN A N 1
ATOM 2306 C CA . GLN A 1 303 ? 13.794 -4.134 -18.799 1.00 86.31 303 GLN A CA 1
ATOM 2307 C C . GLN A 1 303 ? 13.920 -2.863 -17.958 1.00 86.31 303 GLN A C 1
ATOM 2309 O O . GLN A 1 303 ? 15.032 -2.425 -17.680 1.00 86.31 303 GLN A O 1
ATOM 2314 N N . LEU A 1 304 ? 12.799 -2.331 -17.472 1.00 82.69 304 LEU A N 1
ATOM 2315 C CA . LEU A 1 304 ? 12.771 -1.165 -16.597 1.00 82.69 304 LEU A CA 1
ATOM 2316 C C . LEU A 1 304 ? 13.623 -1.368 -15.335 1.00 82.69 304 LEU A C 1
ATOM 2318 O O . LEU A 1 304 ? 14.425 -0.510 -14.960 1.00 82.69 304 LEU A O 1
ATOM 2322 N N . PHE A 1 305 ? 13.478 -2.528 -14.691 1.00 87.12 305 PHE A N 1
ATOM 2323 C CA . PHE A 1 305 ? 14.283 -2.880 -13.527 1.00 87.12 305 PHE A CA 1
ATOM 2324 C C . PHE A 1 305 ? 15.779 -2.990 -13.872 1.00 87.12 305 PH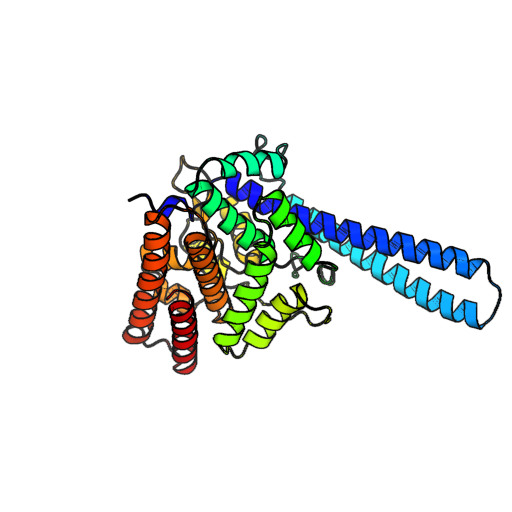E A C 1
ATOM 2326 O O . PHE A 1 305 ? 16.630 -2.511 -13.116 1.00 87.12 305 PHE A O 1
ATOM 2333 N N . LEU A 1 306 ? 16.111 -3.612 -15.008 1.00 89.94 306 LEU A N 1
ATOM 2334 C CA . LEU A 1 306 ? 17.495 -3.763 -15.465 1.00 89.94 306 LEU A CA 1
ATOM 2335 C C . LEU A 1 306 ? 18.146 -2.413 -15.779 1.00 89.94 306 LEU A C 1
ATOM 2337 O O . LEU A 1 306 ? 19.272 -2.173 -15.337 1.00 89.94 306 LEU A O 1
ATOM 2341 N N . ASP A 1 307 ? 17.431 -1.526 -16.469 1.00 85.25 307 ASP A N 1
ATOM 2342 C CA . ASP A 1 307 ? 17.902 -0.184 -16.808 1.00 85.25 307 ASP A CA 1
ATOM 2343 C C . ASP A 1 307 ? 18.186 0.621 -15.539 1.00 85.25 307 ASP A C 1
ATOM 2345 O O . ASP A 1 307 ? 19.253 1.223 -15.401 1.00 85.25 307 ASP A O 1
ATOM 2349 N N . PHE A 1 308 ? 17.291 0.558 -14.551 1.00 84.31 308 PHE A N 1
ATOM 2350 C CA . PHE A 1 308 ? 17.513 1.191 -13.255 1.00 84.31 308 PHE A CA 1
ATOM 2351 C C . PHE A 1 308 ? 18.714 0.647 -12.516 1.00 84.31 308 PHE A C 1
ATOM 2353 O O . PHE A 1 308 ? 19.524 1.420 -12.008 1.00 84.31 308 PHE A O 1
ATOM 2360 N N . LYS A 1 309 ? 18.853 -0.677 -12.460 1.00 89.12 309 LYS A N 1
ATOM 2361 C CA . LYS A 1 309 ? 20.007 -1.310 -11.833 1.00 89.12 309 LYS A CA 1
ATOM 2362 C C . LYS A 1 309 ? 21.302 -0.844 -12.499 1.00 89.12 309 LYS A C 1
ATOM 2364 O O . LYS A 1 309 ? 22.230 -0.442 -11.798 1.00 89.12 309 LYS A O 1
ATOM 2369 N N . GLN A 1 310 ? 21.360 -0.861 -13.830 1.00 89.62 310 GLN A N 1
ATOM 2370 C CA . GLN A 1 310 ? 22.534 -0.435 -14.588 1.00 89.62 310 GLN A CA 1
ATOM 2371 C C . GLN A 1 310 ? 22.844 1.050 -14.364 1.00 89.62 310 GLN A C 1
ATOM 2373 O O . GLN A 1 310 ? 24.003 1.419 -14.156 1.00 89.62 310 GLN A O 1
ATOM 2378 N N . GLN A 1 311 ? 21.819 1.905 -14.378 1.00 85.31 311 GLN A N 1
ATOM 2379 C CA . GLN A 1 311 ? 21.949 3.331 -14.103 1.00 85.31 311 GLN A CA 1
ATOM 2380 C C . GLN A 1 311 ? 22.464 3.555 -12.676 1.00 85.31 311 GLN A C 1
ATOM 2382 O O . GLN A 1 311 ? 23.442 4.271 -12.488 1.00 85.31 311 GLN A O 1
ATOM 2387 N N . ALA A 1 312 ? 21.884 2.886 -11.680 1.00 85.69 312 ALA A N 1
ATOM 2388 C CA . ALA A 1 312 ? 22.308 2.980 -10.291 1.00 85.69 312 ALA A CA 1
ATOM 2389 C C . ALA A 1 312 ? 23.767 2.543 -10.106 1.00 85.69 312 ALA A C 1
ATOM 2391 O O . ALA A 1 312 ? 24.541 3.231 -9.446 1.00 85.69 312 ALA A O 1
ATOM 2392 N N . GLU A 1 313 ? 24.184 1.443 -10.734 1.00 88.38 313 GLU A N 1
ATOM 2393 C CA . GLU A 1 313 ? 25.577 0.982 -10.712 1.00 88.38 313 GLU A CA 1
ATOM 2394 C C . GLU A 1 313 ? 26.536 1.974 -11.359 1.00 88.38 313 GLU A C 1
ATOM 2396 O O . GLU A 1 313 ? 27.602 2.264 -10.810 1.00 88.38 313 GLU A O 1
ATOM 2401 N N . ARG A 1 314 ? 26.137 2.556 -12.490 1.00 86.81 314 ARG A N 1
ATOM 2402 C CA . ARG A 1 314 ? 26.900 3.616 -13.142 1.00 86.81 314 ARG A CA 1
ATOM 2403 C C . ARG A 1 314 ? 27.050 4.834 -12.230 1.00 86.81 314 ARG A C 1
ATOM 2405 O O . ARG A 1 314 ? 28.158 5.349 -12.094 1.00 86.81 314 ARG A O 1
ATOM 2412 N N . GLU A 1 315 ? 25.973 5.271 -11.585 1.00 83.69 315 GLU A N 1
ATOM 2413 C CA . GLU A 1 315 ? 25.969 6.397 -10.646 1.00 83.69 315 GLU A CA 1
ATOM 2414 C C . GLU A 1 315 ? 26.862 6.126 -9.425 1.00 83.69 315 GLU A C 1
ATOM 2416 O O . GLU A 1 315 ? 27.634 6.995 -9.015 1.00 83.69 315 GLU A O 1
ATOM 2421 N N . MET A 1 316 ? 26.850 4.896 -8.897 1.00 83.81 316 MET A N 1
ATOM 2422 C CA . MET A 1 316 ? 27.747 4.473 -7.815 1.00 83.81 316 MET A CA 1
ATOM 2423 C C . MET A 1 316 ? 29.228 4.604 -8.196 1.00 83.81 316 MET A C 1
ATOM 2425 O O . MET A 1 316 ? 30.038 5.027 -7.366 1.00 83.81 316 MET A O 1
ATOM 2429 N N . VAL A 1 317 ? 29.581 4.273 -9.442 1.00 84.25 317 VAL A N 1
ATOM 2430 C CA . VAL A 1 317 ? 30.959 4.344 -9.955 1.00 84.25 317 VAL A CA 1
ATOM 2431 C C . VAL A 1 317 ? 31.374 5.781 -10.280 1.00 84.25 317 VAL A C 1
ATOM 2433 O O . VAL A 1 317 ? 32.454 6.213 -9.875 1.00 84.25 317 VAL A O 1
ATOM 2436 N N . ILE A 1 318 ? 30.535 6.524 -11.009 1.00 80.81 318 ILE A N 1
ATOM 2437 C CA . ILE A 1 318 ? 30.871 7.855 -11.536 1.00 80.81 318 ILE A CA 1
ATOM 2438 C C . ILE A 1 318 ? 30.853 8.904 -10.429 1.00 80.81 318 ILE A C 1
ATOM 2440 O O . ILE A 1 318 ? 31.829 9.634 -10.254 1.00 80.81 318 ILE A O 1
ATOM 2444 N N . ASN A 1 319 ? 29.767 8.962 -9.658 1.00 70.06 319 ASN A N 1
ATOM 2445 C CA . ASN A 1 319 ? 29.557 10.026 -8.680 1.00 70.06 319 ASN A CA 1
ATOM 2446 C C . ASN A 1 319 ? 30.202 9.736 -7.326 1.00 70.06 319 ASN A C 1
ATOM 2448 O O . ASN A 1 319 ? 30.018 10.514 -6.392 1.00 70.06 319 ASN A O 1
ATOM 2452 N N . ARG A 1 320 ? 30.984 8.645 -7.228 1.00 65.25 320 ARG A N 1
ATOM 2453 C CA . ARG A 1 320 ? 31.663 8.198 -6.004 1.00 65.25 320 ARG A CA 1
ATOM 2454 C C . ARG A 1 320 ? 30.739 8.359 -4.799 1.00 65.25 320 ARG A C 1
ATOM 2456 O O . ARG A 1 320 ? 31.118 9.068 -3.866 1.00 65.25 320 ARG A O 1
ATOM 2463 N N . MET A 1 321 ? 29.524 7.788 -4.870 1.00 60.78 321 MET A N 1
ATOM 2464 C CA . MET A 1 321 ? 28.506 7.972 -3.824 1.00 60.78 321 MET A CA 1
ATOM 2465 C C . MET A 1 321 ? 29.185 7.931 -2.454 1.00 60.78 321 MET A C 1
ATOM 2467 O O . MET A 1 321 ? 29.896 6.972 -2.145 1.00 60.78 321 MET A O 1
ATOM 2471 N N . LEU A 1 322 ? 29.018 9.025 -1.702 1.00 54.53 322 LEU A N 1
ATOM 2472 C CA . LEU A 1 322 ? 29.938 9.508 -0.662 1.00 54.53 322 LEU A CA 1
ATOM 2473 C C . LEU A 1 322 ? 30.167 8.539 0.511 1.00 54.53 322 LEU A C 1
ATOM 2475 O O . LEU A 1 322 ? 31.035 8.777 1.347 1.00 54.53 322 LEU A O 1
ATOM 2479 N N . GLU A 1 323 ? 29.466 7.406 0.548 1.00 72.62 323 GLU A N 1
ATOM 2480 C CA . GLU A 1 323 ? 29.635 6.376 1.560 1.00 72.62 323 GLU A CA 1
ATOM 2481 C C . GLU A 1 323 ? 29.713 4.979 0.935 1.00 72.62 323 GLU A C 1
ATOM 2483 O O . GLU A 1 323 ? 28.721 4.412 0.469 1.00 72.62 323 GLU A O 1
ATOM 2488 N N . LYS A 1 324 ? 30.902 4.365 1.019 1.00 78.38 324 LYS A N 1
ATOM 2489 C CA . LYS A 1 324 ? 31.162 2.973 0.604 1.00 78.38 324 LYS A CA 1
ATOM 2490 C C . LYS A 1 324 ? 30.133 1.984 1.179 1.00 78.38 324 LYS A C 1
ATOM 2492 O O . LYS A 1 324 ? 29.782 1.013 0.516 1.00 78.38 324 LYS A O 1
ATOM 2497 N N . LYS A 1 325 ? 29.640 2.242 2.398 1.00 80.75 325 LYS A N 1
ATOM 2498 C CA . LYS A 1 325 ? 28.614 1.432 3.071 1.00 80.75 325 LYS A CA 1
ATOM 2499 C C . LYS A 1 325 ? 27.259 1.507 2.354 1.00 80.75 325 LYS A C 1
ATOM 2501 O O . LYS A 1 325 ? 26.690 0.464 2.046 1.00 80.75 325 LYS A O 1
ATOM 2506 N N . LYS A 1 326 ? 26.774 2.714 2.028 1.00 80.88 326 LYS A N 1
ATOM 2507 C CA . LYS A 1 326 ? 25.502 2.911 1.310 1.00 80.88 326 LYS A CA 1
ATOM 2508 C C . LYS A 1 326 ? 25.539 2.272 -0.081 1.00 80.88 326 LYS A C 1
ATOM 2510 O O . LYS A 1 326 ? 24.592 1.589 -0.449 1.00 80.88 326 LYS A O 1
ATOM 2515 N N . ALA A 1 327 ? 26.647 2.415 -0.813 1.00 83.56 327 ALA A N 1
ATOM 2516 C CA . ALA A 1 327 ? 26.824 1.777 -2.122 1.00 83.56 327 ALA A CA 1
ATOM 2517 C C . ALA A 1 327 ? 26.801 0.236 -2.046 1.00 83.56 327 ALA A C 1
ATOM 2519 O O . ALA A 1 327 ? 26.174 -0.424 -2.876 1.00 83.56 327 ALA A O 1
ATOM 2520 N N . LEU A 1 328 ? 27.436 -0.351 -1.024 1.00 84.88 328 LEU A N 1
ATOM 2521 C CA . LEU A 1 328 ? 27.429 -1.801 -0.812 1.00 84.88 328 LEU A CA 1
ATOM 2522 C C . LEU A 1 328 ? 26.020 -2.323 -0.496 1.00 84.88 328 LEU A C 1
ATOM 2524 O O . LEU A 1 328 ? 25.600 -3.328 -1.066 1.00 84.88 328 LEU A O 1
ATOM 2528 N N . HIS A 1 329 ? 25.267 -1.620 0.352 1.00 85.31 329 HIS A N 1
ATOM 2529 C CA . HIS A 1 329 ? 23.877 -1.978 0.641 1.00 85.31 329 HIS A CA 1
ATOM 2530 C C . HIS A 1 329 ? 22.959 -1.791 -0.568 1.00 85.31 329 HIS A C 1
ATOM 2532 O O . HIS A 1 329 ? 22.141 -2.662 -0.845 1.00 85.31 329 HIS A O 1
ATOM 2538 N N . LEU A 1 330 ? 23.119 -0.707 -1.332 1.00 87.06 330 LEU A N 1
ATOM 2539 C CA . LEU A 1 330 ? 22.355 -0.502 -2.562 1.00 87.06 330 LEU A CA 1
ATOM 2540 C C . LEU A 1 330 ? 22.618 -1.627 -3.574 1.00 87.06 330 LEU A C 1
ATOM 2542 O O . LEU A 1 330 ? 21.685 -2.157 -4.170 1.00 87.06 330 LEU A O 1
ATOM 2546 N N . THR A 1 331 ? 23.874 -2.055 -3.713 1.00 89.00 331 THR A N 1
ATOM 2547 C CA . THR A 1 331 ? 24.230 -3.205 -4.557 1.00 89.00 331 THR A CA 1
ATOM 2548 C C . THR A 1 331 ? 23.527 -4.481 -4.083 1.00 89.00 331 THR A C 1
ATOM 2550 O O . THR A 1 331 ? 23.009 -5.236 -4.907 1.00 89.00 331 THR A O 1
ATOM 2553 N N . ALA A 1 332 ? 23.458 -4.717 -2.768 1.00 88.69 332 ALA A N 1
ATOM 2554 C CA . ALA A 1 332 ? 22.739 -5.857 -2.198 1.00 88.69 332 ALA A CA 1
ATOM 2555 C C . ALA A 1 332 ? 21.230 -5.796 -2.497 1.00 88.69 332 ALA A C 1
ATOM 2557 O O . ALA A 1 332 ? 20.664 -6.796 -2.933 1.00 88.69 332 ALA A O 1
ATOM 2558 N N . VAL A 1 333 ? 20.611 -4.616 -2.356 1.00 88.88 333 VAL A N 1
ATOM 2559 C CA . VAL A 1 333 ? 19.200 -4.358 -2.698 1.00 88.88 333 VAL A CA 1
ATOM 2560 C C . VAL A 1 333 ? 18.906 -4.709 -4.155 1.00 88.88 333 VAL A C 1
ATOM 2562 O O . VAL A 1 333 ? 18.008 -5.501 -4.441 1.00 88.88 333 VAL A O 1
ATOM 2565 N N . LEU A 1 334 ? 19.700 -4.170 -5.079 1.00 91.12 334 LEU A N 1
ATOM 2566 C CA . LEU A 1 334 ? 19.525 -4.395 -6.514 1.00 91.12 334 LEU A CA 1
ATOM 2567 C C . LEU A 1 334 ? 19.798 -5.853 -6.913 1.00 91.12 334 LEU A C 1
ATOM 2569 O O . LEU A 1 334 ? 19.133 -6.392 -7.795 1.00 91.12 334 LEU A O 1
ATOM 2573 N N . THR A 1 335 ? 20.757 -6.511 -6.257 1.00 92.81 335 THR A N 1
ATOM 2574 C CA . THR A 1 335 ? 21.082 -7.924 -6.511 1.00 92.81 335 THR A CA 1
ATOM 2575 C C . THR A 1 335 ? 19.973 -8.852 -6.024 1.00 92.81 335 THR A C 1
ATOM 2577 O O . THR A 1 335 ? 19.606 -9.779 -6.744 1.00 92.81 335 THR A O 1
ATOM 2580 N N . ALA A 1 336 ? 19.408 -8.592 -4.840 1.00 92.00 336 ALA A N 1
ATOM 2581 C CA . ALA A 1 336 ? 18.257 -9.332 -4.328 1.00 92.00 336 ALA A CA 1
ATOM 2582 C C . ALA A 1 336 ? 17.049 -9.182 -5.264 1.00 92.00 336 ALA A C 1
ATOM 2584 O O . ALA A 1 336 ? 16.440 -10.180 -5.642 1.00 92.00 336 ALA A O 1
ATOM 2585 N N . GLY A 1 337 ? 16.764 -7.955 -5.718 1.00 92.44 337 GLY A N 1
ATOM 2586 C CA . GLY A 1 337 ? 15.712 -7.698 -6.705 1.00 92.44 337 GLY A CA 1
ATOM 2587 C C . GLY A 1 337 ? 15.918 -8.470 -8.012 1.00 92.44 337 GLY A C 1
ATOM 2588 O O . GLY A 1 337 ? 15.002 -9.146 -8.469 1.00 92.44 337 GLY A O 1
ATOM 2589 N N . LEU A 1 338 ? 17.136 -8.454 -8.571 1.00 93.94 338 LEU A N 1
ATOM 2590 C CA . LEU A 1 338 ? 17.453 -9.192 -9.800 1.00 93.94 338 LEU A CA 1
ATOM 2591 C C . LEU A 1 338 ? 17.246 -10.700 -9.627 1.00 93.94 338 LEU A C 1
ATOM 2593 O O . LEU A 1 338 ? 16.606 -11.337 -10.458 1.00 93.94 338 LEU A O 1
ATOM 2597 N N . LYS A 1 339 ? 17.760 -11.267 -8.533 1.00 94.56 339 LYS A N 1
ATOM 2598 C CA . LYS A 1 339 ? 17.605 -12.692 -8.218 1.00 94.56 339 LYS A CA 1
ATOM 2599 C C . LYS A 1 339 ? 16.136 -13.094 -8.069 1.00 94.56 339 LYS A C 1
ATOM 2601 O O . LYS A 1 339 ? 15.791 -14.226 -8.366 1.00 94.56 339 LYS A O 1
ATOM 2606 N N . ALA A 1 340 ? 15.288 -12.186 -7.596 1.00 91.94 340 ALA A N 1
ATOM 2607 C CA . ALA A 1 340 ? 13.868 -12.436 -7.398 1.00 91.94 340 ALA A CA 1
ATOM 2608 C C . ALA A 1 340 ? 13.028 -12.389 -8.690 1.00 91.94 340 ALA A C 1
ATOM 2610 O O . ALA A 1 340 ? 11.872 -12.821 -8.651 1.00 91.94 340 ALA A O 1
ATOM 2611 N N . ILE A 1 341 ? 13.585 -11.840 -9.777 1.00 90.19 341 ILE A N 1
ATOM 2612 C CA . ILE A 1 341 ? 12.952 -11.695 -11.099 1.00 90.19 341 ILE A CA 1
ATOM 2613 C C . ILE A 1 341 ? 13.341 -12.833 -12.059 1.00 90.19 341 ILE A C 1
ATOM 2615 O O . ILE A 1 341 ? 12.528 -13.190 -12.917 1.00 90.19 341 ILE A O 1
ATOM 2619 N N . LEU A 1 342 ? 14.568 -13.355 -11.932 1.00 87.75 342 LEU A N 1
ATOM 2620 C CA . LEU A 1 342 ? 15.117 -14.465 -12.728 1.00 87.75 342 LEU A CA 1
ATOM 2621 C C . LEU A 1 342 ? 14.554 -15.825 -12.298 1.00 87.75 342 LEU A C 1
ATOM 2623 O O . LEU A 1 342 ? 14.293 -16.644 -13.204 1.00 87.75 342 LEU A O 1
#

Foldseek 3Di:
DPLVVLLKDALLLLLLLLLLLLVLLVVLLVVLVVVLVVLVVVLVVLVVDDDPVSVVVNVVSVVVNVLSVVLSVLSVVQSVVSCVLAVVVRDPVSNVDHSLNSLVVQPPALSSLLSLLQSLLLSLLFFPPQCDPNSPDNAGRQQSVVSLQVSCVSNVNHPLSVVSLVLLLVLLVQLVDPCNVQVNCQSVVSVDVDRDHDRDPLLQQLVLLLVVADDDPVSVSQSVSCSRSSNAKRWHDPDDPRDIMIGTQLCVLVCCLVVVVLLVNLLRDDLSSNLSSLSSLLSSLVVCVVDPHDPVNNVSSLVSLVSSLVSNVVSCVPVVNPDPVSSVSNNSSSVSSNVSND

Organism: NCBI:txid2509456

Radius of gyration: 21.54 Å; chains: 1; bounding box: 57×40×73 Å

Sequence (342 aa):
MRAANVFLLDEEGLALLLKLIYRRMEMDITSEHQELIQLQAKQNELSQKSGLFNSLNKMHKDQAFSKVQERLLRKQAWRDSWSFRYMEPMSESLKPKSAEDLIVEYLRTPEEQAQLFLIVQEAILTPLYQPFDKIEGAGEEKDPKESVEEISRICGLEKHGKKIVEGTADLLKEMKLDGSSLLEKGIYAFISESETAAALAMPGVAQAIGGVLGRSGTAAAASGIVMLAGGSIAVGRLGEEEGPAALIGGSGIEEAVASGACGSLLNSLALEVIGLQVSKTVNYIRYLQQSNSSVLLLEQAQQLFLDFKQQAEREMVINRMLEKKKALHLTAVLTAGLKAIL

Secondary structure (DSSP, 8-state):
--GGGTTEE-HHHHHHHHHHHHHHHHHHHHHHHHHHHHHHHHHHHHHTS-SHHHHHHHHHHHHHHHHHHHHHHHHHHHHHHHIIIIITTS-TTTTT--HHHHHGGGGSSHHHHHHHHHHHHHHHHSPSS-SBTTB------S-HHHHHHHHHHHTT-TTHHHHHHHHHHHHHHHTT-TTHHHHHHHHHHTTS-----------HHHHHHHTTS--STHHHHHHHHHHHTTT--EEEESTTTS-EEEE-TTTHHHHHHHTSTHHHHHHHS-HHHHHHHHHHHHHHHHHHHHSS--HHHHHHHHHHHHHHHHHHHHHHHHTT-S-HHHHHHHHHHHHHHHHHH-